Protein AF-A0A2U2B583-F1 (afdb_monomer_lite)

Radius of gyration: 21.61 Å; chains: 1; bounding box: 60×33×74 Å

pLDDT: mean 74.43, std 16.88, range [31.16, 95.25]

Sequence (191 aa):
MKKEILLLFFFSYLLSSGCDKENDHFPLYPDDLQLVTGLRIVDEFEGIFSIVGNPSDSGKEVEHRNDGTIGHDVNFEMYPNPTIDYLTVYSSSEITSAWIVPGKPSTNYQTFDFDEHFESNALDTIGLGVISVRKKIDMREANMLMFDLSDLEKGFYKVIIEVDESRLLWQSIYRLESHEQREEAPYNIWK

Organism: NCBI:txid2162893

Structure (mmCIF, N/CA/C/O backbone):
data_AF-A0A2U2B583-F1
#
_entry.id   AF-A0A2U2B583-F1
#
loop_
_atom_site.group_PDB
_atom_site.id
_atom_site.type_symbol
_atom_site.label_atom_id
_atom_site.label_alt_id
_atom_site.label_comp_id
_atom_site.label_asym_id
_atom_site.label_entity_id
_atom_site.label_seq_id
_atom_site.pdbx_PDB_ins_code
_atom_site.Cartn_x
_atom_site.Cartn_y
_atom_site.Cartn_z
_atom_site.occupancy
_atom_site.B_iso_or_equiv
_atom_site.auth_seq_id
_atom_site.auth_comp_id
_atom_site.auth_asym_id
_atom_site.auth_atom_id
_atom_site.pdbx_PDB_model_num
ATOM 1 N N . MET A 1 1 ? 38.145 -6.539 56.376 1.00 55.56 1 MET A N 1
ATOM 2 C CA . MET A 1 1 ? 38.919 -5.911 55.281 1.00 55.56 1 MET A CA 1
ATOM 3 C C . MET A 1 1 ? 39.173 -6.809 54.067 1.00 55.56 1 MET A C 1
ATOM 5 O O . MET A 1 1 ? 38.609 -6.511 53.028 1.00 55.56 1 MET A O 1
ATOM 9 N N . LYS A 1 2 ? 39.948 -7.913 54.117 1.00 57.50 2 LYS A N 1
ATOM 10 C CA . LYS A 1 2 ? 40.219 -8.718 52.889 1.00 57.50 2 LYS A CA 1
ATOM 11 C C . LYS A 1 2 ? 38.997 -9.450 52.297 1.00 57.50 2 LYS A C 1
ATOM 13 O O . LYS A 1 2 ? 38.957 -9.671 51.095 1.00 57.50 2 LYS A O 1
ATOM 18 N N . LYS A 1 3 ? 38.002 -9.809 53.119 1.00 58.16 3 LYS A N 1
ATOM 19 C CA . LYS A 1 3 ? 36.780 -10.507 52.666 1.00 58.16 3 LYS A CA 1
ATOM 20 C C . LYS A 1 3 ? 35.714 -9.568 52.080 1.00 58.16 3 LYS A C 1
ATOM 22 O O . LYS A 1 3 ? 34.939 -9.997 51.240 1.00 58.16 3 LYS A O 1
ATOM 27 N N . GLU A 1 4 ? 35.711 -8.294 52.475 1.00 64.19 4 GLU A N 1
ATOM 28 C CA . GLU A 1 4 ? 34.737 -7.297 51.992 1.00 64.19 4 GLU A CA 1
ATOM 29 C C . GLU A 1 4 ? 35.096 -6.787 50.588 1.00 64.19 4 GLU A C 1
ATOM 31 O O . GLU A 1 4 ? 34.213 -6.560 49.771 1.00 64.19 4 GLU A O 1
ATOM 36 N N . ILE A 1 5 ? 36.394 -6.701 50.268 1.00 71.19 5 ILE A N 1
ATOM 37 C CA . ILE A 1 5 ? 36.874 -6.296 48.935 1.00 71.19 5 ILE A CA 1
ATOM 38 C C . ILE A 1 5 ? 36.556 -7.365 47.876 1.00 71.19 5 ILE A C 1
ATOM 40 O O . ILE A 1 5 ? 36.235 -7.029 46.738 1.00 71.19 5 ILE A O 1
ATOM 44 N N . LEU A 1 6 ? 36.586 -8.651 48.248 1.00 66.44 6 LEU A N 1
ATOM 45 C CA . LEU A 1 6 ? 36.284 -9.749 47.323 1.00 66.44 6 LEU A CA 1
ATOM 46 C C . LEU A 1 6 ? 34.805 -9.754 46.896 1.00 66.44 6 LEU A C 1
ATOM 48 O O . LEU A 1 6 ? 34.490 -10.082 45.757 1.00 66.44 6 LEU A O 1
ATOM 52 N N . LEU A 1 7 ? 33.905 -9.349 47.798 1.00 68.75 7 LEU A N 1
ATOM 53 C CA . LEU A 1 7 ? 32.465 -9.301 47.534 1.00 68.75 7 LEU A CA 1
ATOM 54 C C . LEU A 1 7 ? 32.104 -8.169 46.557 1.00 68.75 7 LEU A C 1
ATOM 56 O O . LEU A 1 7 ? 31.211 -8.325 45.731 1.00 68.75 7 LEU A O 1
ATOM 60 N N . LEU A 1 8 ? 32.852 -7.064 46.608 1.00 68.94 8 LEU A N 1
ATOM 61 C CA . LEU A 1 8 ? 32.684 -5.906 45.728 1.00 68.94 8 LEU A CA 1
ATOM 62 C C . LEU A 1 8 ? 33.123 -6.201 44.284 1.00 68.94 8 LEU A C 1
ATOM 64 O O . LEU A 1 8 ? 32.447 -5.784 43.347 1.00 68.94 8 LEU A O 1
ATOM 68 N N . PHE A 1 9 ? 34.189 -6.988 44.102 1.00 64.88 9 PHE A N 1
ATOM 69 C CA . PHE A 1 9 ? 34.605 -7.472 42.777 1.00 64.88 9 PHE A CA 1
ATOM 70 C C . PHE A 1 9 ? 33.648 -8.521 42.196 1.00 64.88 9 PHE A C 1
ATOM 72 O O . PHE A 1 9 ? 33.439 -8.563 40.988 1.00 64.88 9 PHE A O 1
ATOM 79 N N . PHE A 1 10 ? 33.038 -9.355 43.042 1.00 68.50 10 PHE A N 1
ATOM 80 C CA . PHE A 1 10 ? 32.053 -10.336 42.584 1.00 68.50 10 PHE A CA 1
ATOM 81 C C . PHE A 1 10 ? 30.747 -9.660 42.132 1.00 68.50 10 PHE A C 1
ATOM 83 O O . PHE A 1 10 ? 30.167 -10.044 41.120 1.00 68.50 10 PHE A O 1
ATOM 90 N N . PHE A 1 11 ? 30.318 -8.604 42.833 1.00 64.62 11 PHE A N 1
ATOM 91 C CA . PHE A 1 11 ? 29.124 -7.840 42.464 1.00 64.62 11 PHE A CA 1
ATOM 92 C C . PHE A 1 11 ? 29.337 -6.979 41.207 1.00 64.62 11 PHE A C 1
ATOM 94 O O . PHE A 1 11 ? 28.418 -6.846 40.404 1.00 64.62 11 PHE A O 1
ATOM 101 N N . SER A 1 12 ? 30.545 -6.439 40.986 1.00 61.78 12 SER A N 1
ATOM 102 C CA . SER A 1 12 ? 30.848 -5.694 39.755 1.00 61.78 12 SER A CA 1
ATOM 103 C C . SER A 1 12 ? 30.933 -6.594 38.518 1.00 61.78 12 SER A C 1
ATOM 105 O O . SER A 1 12 ? 30.485 -6.181 37.453 1.00 61.78 12 SER A O 1
ATOM 107 N N . TYR A 1 13 ? 31.417 -7.835 38.658 1.00 65.50 13 TYR A N 1
ATOM 108 C CA . TYR A 1 13 ? 31.452 -8.813 37.562 1.00 65.50 13 TYR A CA 1
ATOM 109 C C . TYR A 1 13 ? 30.045 -9.276 37.139 1.00 65.50 13 TYR A C 1
ATOM 111 O O . TYR A 1 13 ? 29.762 -9.440 35.952 1.00 65.50 13 TYR A O 1
ATOM 119 N N . LEU A 1 14 ? 29.123 -9.419 38.101 1.00 60.91 14 LEU A N 1
ATOM 120 C CA . LEU A 1 14 ? 27.718 -9.735 37.816 1.00 60.91 14 LEU A CA 1
ATOM 121 C C . LEU A 1 14 ? 26.985 -8.586 37.103 1.00 60.91 14 LEU A C 1
ATOM 123 O O . LEU A 1 14 ? 26.083 -8.845 36.314 1.00 60.91 14 LEU A O 1
ATOM 127 N N . LEU A 1 15 ? 27.397 -7.333 37.323 1.00 58.62 15 LEU A N 1
ATOM 128 C CA . LEU A 1 15 ? 26.823 -6.165 36.644 1.00 58.62 15 LEU A CA 1
ATOM 129 C C . LEU A 1 15 ? 27.383 -5.936 35.230 1.00 58.62 15 LEU A C 1
ATOM 131 O O . LEU A 1 15 ? 26.743 -5.253 34.439 1.00 58.62 15 LEU A O 1
ATOM 135 N N . SER A 1 16 ? 28.543 -6.506 34.884 1.00 52.91 16 SER A N 1
ATOM 136 C CA . SER A 1 16 ? 29.145 -6.367 33.548 1.00 52.91 16 SER A CA 1
ATOM 137 C C . SER A 1 16 ? 28.807 -7.505 32.578 1.00 52.91 16 SER A C 1
ATOM 139 O O . SER A 1 16 ? 29.284 -7.491 31.450 1.00 52.91 16 SER A O 1
ATOM 141 N N . SER A 1 17 ? 28.006 -8.489 33.001 1.00 52.88 17 SER A N 1
ATOM 142 C CA . SER A 1 17 ? 27.658 -9.672 32.192 1.00 52.88 17 SER A CA 1
ATOM 143 C C . SER A 1 17 ? 26.313 -9.546 31.455 1.00 52.88 17 SER A C 1
ATOM 145 O O . SER A 1 17 ? 25.848 -10.514 30.871 1.00 52.88 17 SER A O 1
ATOM 147 N N . GLY A 1 18 ? 25.650 -8.386 31.515 1.00 54.12 18 GLY A N 1
ATOM 148 C CA . GLY A 1 18 ? 24.282 -8.198 31.018 1.00 54.12 18 GLY A CA 1
ATOM 149 C C . GLY A 1 18 ? 24.176 -7.273 29.811 1.00 54.12 18 GLY A C 1
ATOM 150 O O . GLY A 1 18 ? 23.388 -6.333 29.846 1.00 54.12 18 GLY A O 1
ATOM 151 N N . CYS A 1 19 ? 24.990 -7.476 28.778 1.00 49.62 19 CYS A N 1
ATOM 152 C CA . CYS A 1 19 ? 24.765 -6.817 27.492 1.00 49.62 19 CYS A CA 1
ATOM 153 C C . CYS A 1 19 ? 25.320 -7.686 26.362 1.00 49.62 19 CYS A C 1
ATOM 155 O O . CYS A 1 19 ? 26.288 -7.324 25.692 1.00 49.62 19 CYS A O 1
ATOM 157 N N . ASP A 1 20 ? 24.703 -8.851 26.174 1.00 43.00 20 ASP A N 1
ATOM 158 C CA . ASP A 1 20 ? 24.713 -9.478 24.860 1.00 43.00 20 ASP A CA 1
ATOM 159 C C . ASP A 1 20 ? 23.915 -8.546 23.949 1.00 43.00 20 ASP A C 1
ATOM 161 O O . ASP A 1 20 ? 22.691 -8.463 24.018 1.00 43.00 20 ASP A O 1
ATOM 165 N N . LYS A 1 21 ? 24.625 -7.771 23.127 1.00 47.06 21 LYS A N 1
ATOM 166 C CA . LYS A 1 21 ? 24.038 -7.276 21.888 1.00 47.06 21 LYS A CA 1
ATOM 167 C C . LYS A 1 21 ? 23.988 -8.469 20.944 1.00 47.06 21 LYS A C 1
ATOM 169 O O . LYS A 1 21 ? 24.847 -8.616 20.076 1.00 47.06 21 LYS A O 1
ATOM 174 N N . GLU A 1 22 ? 23.017 -9.347 21.169 1.00 40.88 22 GLU A N 1
ATOM 175 C CA . GLU A 1 22 ? 22.479 -10.133 20.073 1.00 40.88 22 GLU A CA 1
ATOM 176 C C . GLU A 1 22 ? 21.940 -9.107 19.074 1.00 40.88 22 GLU A C 1
ATOM 178 O O . GLU A 1 22 ? 20.966 -8.399 19.324 1.00 40.88 22 GLU A O 1
ATOM 183 N N . ASN A 1 23 ? 22.674 -8.933 17.974 1.00 40.44 23 ASN A N 1
ATOM 184 C CA . ASN A 1 23 ? 22.094 -8.412 16.749 1.00 40.44 23 ASN A CA 1
ATOM 185 C C . ASN A 1 23 ? 21.059 -9.450 16.321 1.00 40.44 23 ASN A C 1
ATOM 187 O O . ASN A 1 23 ? 21.364 -10.368 15.555 1.00 40.44 23 ASN A O 1
ATOM 191 N N . ASP A 1 24 ? 19.867 -9.333 16.891 1.00 36.78 24 ASP A N 1
ATOM 192 C CA . ASP A 1 24 ? 18.718 -10.126 16.520 1.00 36.78 24 ASP A CA 1
ATOM 193 C C . ASP A 1 24 ? 18.295 -9.712 15.108 1.00 36.78 24 ASP A C 1
ATOM 195 O O . ASP A 1 24 ? 17.434 -8.856 14.897 1.00 36.78 24 ASP A O 1
ATOM 199 N N . HIS A 1 25 ? 18.907 -10.340 14.107 1.00 38.16 25 HIS A N 1
ATOM 200 C CA . HIS A 1 25 ? 18.270 -10.494 12.810 1.00 38.16 25 HIS A CA 1
ATOM 201 C C . HIS A 1 25 ? 17.065 -11.419 13.012 1.00 38.16 25 HIS A C 1
ATOM 203 O O . HIS A 1 25 ? 17.157 -12.632 12.816 1.00 38.16 25 HIS A O 1
ATOM 209 N N . PHE A 1 26 ? 15.934 -10.868 13.459 1.00 40.62 26 PHE A N 1
ATOM 210 C CA . PHE A 1 26 ? 14.687 -11.619 13.432 1.00 40.62 26 PHE A CA 1
ATOM 211 C C . PHE A 1 26 ? 14.297 -11.819 11.959 1.00 40.62 26 PHE A C 1
ATOM 213 O O . PHE A 1 26 ? 14.238 -10.846 11.200 1.00 40.62 26 PHE A O 1
ATOM 220 N N . PRO A 1 27 ? 14.049 -13.058 11.504 1.00 42.34 27 PRO A N 1
ATOM 221 C CA . PRO A 1 27 ? 13.407 -13.251 10.217 1.00 42.34 27 PRO A CA 1
ATOM 222 C C . PRO A 1 27 ? 12.003 -12.652 10.305 1.00 42.34 27 PRO A C 1
ATOM 224 O O . PRO A 1 27 ? 11.275 -12.934 11.255 1.00 42.34 27 PRO A O 1
ATOM 227 N N . LEU A 1 28 ? 11.622 -11.848 9.313 1.00 49.97 28 LEU A N 1
ATOM 228 C CA . LEU A 1 28 ? 10.227 -11.454 9.145 1.00 49.97 28 LEU A CA 1
ATOM 229 C C . LEU A 1 28 ? 9.414 -12.715 8.894 1.00 49.97 28 LEU A C 1
ATOM 231 O O . LEU A 1 28 ? 9.558 -13.376 7.860 1.00 49.97 28 LEU A O 1
ATOM 235 N N . TYR A 1 29 ? 8.576 -13.072 9.854 1.00 54.34 29 TYR A N 1
ATOM 236 C CA . TYR A 1 29 ? 7.643 -14.162 9.674 1.00 54.34 29 TYR A CA 1
ATOM 237 C C . TYR A 1 29 ? 6.525 -13.691 8.732 1.00 54.34 29 TYR A C 1
ATOM 239 O O . TYR A 1 29 ? 6.200 -12.504 8.691 1.00 54.34 29 TYR A O 1
ATOM 247 N N . PRO A 1 30 ? 5.878 -14.591 7.973 1.00 50.31 30 PRO A N 1
ATOM 248 C CA . PRO A 1 30 ? 4.756 -14.232 7.100 1.00 50.31 30 PRO A CA 1
ATOM 249 C C . PRO A 1 30 ? 3.624 -13.456 7.799 1.00 50.31 30 PRO A C 1
ATOM 251 O O . PRO A 1 30 ? 2.884 -12.719 7.148 1.00 50.31 30 PRO A O 1
ATOM 254 N N . ASP A 1 31 ? 3.502 -13.591 9.121 1.00 59.19 31 ASP A N 1
ATOM 255 C CA . ASP A 1 31 ? 2.557 -12.829 9.938 1.00 59.19 31 ASP A CA 1
ATOM 256 C C . ASP A 1 31 ? 2.936 -11.340 10.065 1.00 59.19 31 ASP A C 1
ATOM 258 O O . ASP A 1 31 ? 2.044 -10.493 10.156 1.00 59.19 31 ASP A O 1
ATOM 262 N N . ASP A 1 32 ? 4.223 -10.996 9.968 1.00 66.06 32 ASP A N 1
ATOM 263 C CA . ASP A 1 32 ? 4.720 -9.616 10.023 1.00 66.06 32 ASP A CA 1
ATOM 264 C C . ASP A 1 32 ? 4.362 -8.830 8.752 1.00 66.06 32 ASP A C 1
ATOM 266 O O . ASP A 1 32 ? 4.134 -7.617 8.780 1.00 66.06 32 ASP A O 1
ATOM 270 N N . LEU A 1 33 ? 4.197 -9.526 7.621 1.00 69.50 33 LEU A N 1
ATOM 271 C CA . LEU A 1 33 ? 3.723 -8.921 6.372 1.00 69.50 33 LEU A CA 1
ATOM 272 C C . LEU A 1 33 ? 2.293 -8.408 6.476 1.00 69.50 33 LEU A C 1
ATOM 274 O O . LEU A 1 33 ? 1.954 -7.422 5.823 1.00 69.50 33 LEU A O 1
ATOM 278 N N . GLN A 1 34 ? 1.472 -9.022 7.323 1.00 79.88 34 GLN A N 1
ATOM 279 C CA . GLN A 1 34 ? 0.103 -8.576 7.549 1.00 79.88 34 GLN A CA 1
ATOM 280 C C . GLN A 1 34 ? 0.052 -7.378 8.500 1.00 79.88 34 GLN A C 1
ATOM 282 O O . GLN A 1 34 ? -0.978 -6.721 8.566 1.00 79.88 34 GLN A O 1
ATOM 287 N N . LEU A 1 35 ? 1.119 -7.043 9.229 1.00 83.06 35 LEU A N 1
ATOM 288 C CA . LEU A 1 35 ? 1.075 -5.938 10.186 1.00 83.06 35 LEU A CA 1
ATOM 289 C C . LEU A 1 35 ? 0.911 -4.586 9.486 1.00 83.06 35 LEU A C 1
ATOM 291 O O . LEU A 1 35 ? 1.684 -4.231 8.593 1.00 83.06 35 LEU A O 1
ATOM 295 N N . VAL A 1 36 ? -0.075 -3.817 9.949 1.00 87.00 36 VAL A N 1
ATOM 296 C CA . VAL A 1 36 ? -0.303 -2.419 9.574 1.00 87.00 36 VAL A CA 1
ATOM 297 C C . VAL A 1 36 ? -0.191 -1.565 10.827 1.00 87.00 36 VAL A C 1
ATOM 299 O O . VAL A 1 36 ? -0.933 -1.734 11.790 1.00 87.00 36 VAL A O 1
ATOM 302 N N . THR A 1 37 ? 0.768 -0.654 10.840 1.00 85.56 37 THR A N 1
ATOM 303 C CA . THR A 1 37 ? 1.173 0.076 12.055 1.00 85.56 37 THR A CA 1
ATOM 304 C C . THR A 1 37 ? 0.901 1.570 11.964 1.00 85.56 37 THR A C 1
ATOM 306 O O . THR A 1 37 ? 1.011 2.291 12.953 1.00 85.56 37 THR A O 1
ATOM 309 N N . GLY A 1 38 ? 0.469 2.015 10.789 1.00 87.00 38 GLY A N 1
ATOM 310 C CA . GLY A 1 38 ? 0.011 3.358 10.497 1.00 87.00 38 GLY A CA 1
ATOM 311 C C . GLY A 1 38 ? -0.380 3.482 9.030 1.00 87.00 38 GLY A C 1
ATOM 312 O O . GLY A 1 38 ? -0.265 2.523 8.262 1.00 87.00 38 GLY A O 1
ATOM 313 N N . LEU A 1 39 ? -0.842 4.667 8.643 1.00 87.94 39 LEU A N 1
ATOM 314 C CA . LEU A 1 39 ? -1.237 4.992 7.275 1.00 87.94 39 LEU A CA 1
ATOM 315 C C . LEU A 1 39 ? -0.807 6.405 6.896 1.00 87.94 39 LEU A C 1
ATOM 317 O O . LEU A 1 39 ? -0.883 7.332 7.707 1.00 87.94 39 LEU A O 1
ATOM 321 N N . ARG A 1 40 ? -0.438 6.568 5.626 1.00 87.94 40 ARG A N 1
ATOM 322 C CA . ARG A 1 40 ? -0.400 7.873 4.967 1.00 87.94 40 ARG A CA 1
ATOM 323 C C . ARG A 1 40 ? -1.771 8.146 4.368 1.00 87.94 40 ARG A C 1
ATOM 325 O O . ARG A 1 40 ? -2.278 7.336 3.598 1.00 87.94 40 ARG A O 1
ATOM 332 N N . ILE A 1 41 ? -2.363 9.272 4.738 1.00 88.12 41 ILE A N 1
ATOM 333 C CA . ILE A 1 41 ? -3.638 9.720 4.195 1.00 88.12 41 ILE A CA 1
ATOM 334 C C . ILE A 1 41 ? -3.343 10.595 2.984 1.00 88.12 41 ILE A C 1
ATOM 336 O O . ILE A 1 41 ? -2.778 11.679 3.132 1.00 88.12 41 ILE A O 1
ATOM 340 N N . VAL A 1 42 ? -3.721 10.109 1.809 1.00 88.50 42 VAL A N 1
ATOM 341 C CA . VAL A 1 42 ? -3.440 10.712 0.506 1.00 88.50 42 VAL A CA 1
ATOM 342 C C . VAL A 1 42 ? -4.765 10.977 -0.202 1.00 88.50 42 VAL A C 1
ATOM 344 O O . VAL A 1 42 ? -5.652 10.115 -0.225 1.00 88.50 42 VAL A O 1
ATOM 347 N N . ASP A 1 43 ? -4.932 12.185 -0.733 1.00 87.12 43 ASP A N 1
ATOM 348 C CA . ASP A 1 43 ? -6.108 12.550 -1.518 1.00 87.12 43 ASP A CA 1
ATOM 349 C C . ASP A 1 43 ? -6.077 11.943 -2.935 1.00 87.12 43 ASP A C 1
ATOM 351 O O . ASP A 1 43 ? -5.263 11.081 -3.243 1.00 87.12 43 ASP A O 1
ATOM 355 N N . GLU A 1 44 ? -7.019 12.329 -3.794 1.00 87.12 44 GLU A N 1
ATOM 356 C CA . GLU A 1 44 ? -7.141 11.788 -5.159 1.00 87.12 44 GLU A CA 1
ATOM 357 C C . GLU A 1 44 ? -6.114 12.373 -6.148 1.00 87.12 44 GLU A C 1
ATOM 359 O O . GLU A 1 44 ? -6.038 11.920 -7.287 1.00 87.12 44 GLU A O 1
ATOM 364 N N . PHE A 1 45 ? -5.330 13.361 -5.715 1.00 86.56 45 PHE A N 1
ATOM 365 C CA . PHE A 1 45 ? -4.343 14.102 -6.500 1.00 86.56 45 PHE A CA 1
ATOM 366 C C . PHE A 1 45 ? -2.928 13.962 -5.915 1.00 86.56 45 PHE A C 1
ATOM 368 O O . PHE A 1 45 ? -2.126 14.883 -6.056 1.00 86.56 45 PHE A O 1
ATOM 375 N N . GLU A 1 46 ? -2.639 12.844 -5.238 1.00 82.31 46 GLU A N 1
ATOM 376 C CA . GLU A 1 46 ? -1.339 12.542 -4.604 1.00 82.31 46 GLU A CA 1
ATOM 377 C C . GLU A 1 46 ? -0.987 13.455 -3.403 1.00 82.31 46 GLU A C 1
ATOM 379 O O . GLU A 1 46 ? 0.081 13.345 -2.801 1.00 82.31 46 GLU A O 1
ATOM 384 N N . GLY A 1 47 ? -1.904 14.323 -2.964 1.00 82.50 47 GLY A N 1
ATOM 385 C CA . GLY A 1 47 ? -1.696 15.226 -1.837 1.00 82.50 47 GLY A CA 1
ATOM 386 C C . GLY A 1 47 ? -1.731 14.497 -0.493 1.00 82.50 47 GLY A C 1
ATOM 387 O O . GLY A 1 47 ? -2.780 14.009 -0.064 1.00 82.50 47 GLY A O 1
ATOM 388 N N . ILE A 1 48 ? -0.602 14.460 0.224 1.00 84.06 48 ILE A N 1
ATOM 389 C CA . ILE A 1 48 ? -0.550 13.916 1.591 1.00 84.06 48 ILE A CA 1
ATOM 390 C C . ILE A 1 48 ? -1.256 14.884 2.549 1.00 84.06 48 ILE A C 1
ATOM 392 O O . ILE A 1 48 ? -0.757 15.967 2.852 1.00 84.06 48 ILE A O 1
ATOM 396 N N . PHE A 1 49 ? -2.410 14.469 3.068 1.00 83.75 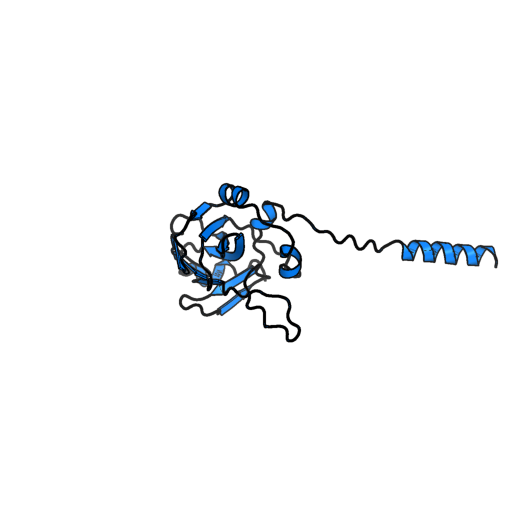49 PHE A N 1
ATOM 397 C CA . PHE A 1 49 ? -3.214 15.246 4.010 1.00 83.75 49 PHE A CA 1
ATOM 398 C C . PHE A 1 49 ? -2.790 15.025 5.466 1.00 83.75 49 PHE A C 1
ATOM 400 O O . PHE A 1 49 ? -2.828 15.943 6.285 1.00 83.75 49 PHE A O 1
ATOM 407 N N . SER A 1 50 ? -2.430 13.790 5.823 1.00 84.38 50 SER A N 1
ATOM 408 C CA . SER A 1 50 ? -2.117 13.419 7.206 1.00 84.38 50 SER A CA 1
ATOM 409 C C . SER A 1 50 ? -1.339 12.106 7.279 1.00 84.38 50 SER A C 1
ATOM 411 O O . SER A 1 50 ? -1.345 11.314 6.340 1.00 84.38 50 SER A O 1
ATOM 413 N N . ILE A 1 51 ? -0.705 11.851 8.421 1.00 85.31 51 ILE A N 1
ATOM 414 C CA . ILE A 1 51 ? -0.080 10.572 8.758 1.00 85.31 51 ILE A CA 1
ATOM 415 C C . ILE A 1 51 ? -0.627 10.141 10.120 1.00 85.31 51 ILE A C 1
ATOM 417 O O . ILE A 1 51 ? -0.666 10.942 11.054 1.00 85.31 51 ILE A O 1
ATOM 421 N N . VAL A 1 52 ? -1.061 8.884 10.227 1.00 86.69 52 VAL A N 1
ATOM 422 C CA . VAL A 1 52 ? -1.560 8.286 11.476 1.00 86.69 52 VAL A CA 1
ATOM 423 C C . VAL A 1 52 ? -0.726 7.067 11.855 1.00 86.69 52 VAL A C 1
ATOM 425 O O . VAL A 1 52 ? -0.345 6.289 10.983 1.00 86.69 52 VAL A O 1
ATOM 428 N N . GLY A 1 53 ? -0.470 6.878 13.153 1.00 84.81 53 GLY A N 1
ATOM 429 C CA . GLY A 1 53 ? 0.373 5.789 13.656 1.00 84.81 53 GLY A CA 1
ATOM 430 C C . GLY A 1 53 ? 1.824 5.887 13.175 1.00 84.81 53 GLY A C 1
ATOM 431 O O . GLY A 1 53 ? 2.363 6.981 13.034 1.00 84.81 53 GLY A O 1
ATOM 432 N N . ASN A 1 54 ? 2.435 4.731 12.926 1.00 81.50 54 ASN A N 1
ATOM 433 C CA . ASN A 1 54 ? 3.771 4.584 12.353 1.00 81.50 54 ASN A CA 1
ATOM 434 C C . ASN A 1 54 ? 3.664 3.760 11.056 1.00 81.50 54 ASN A C 1
ATOM 436 O O . ASN A 1 54 ? 3.744 2.528 11.121 1.00 81.50 54 ASN A O 1
ATOM 440 N N . PRO A 1 55 ? 3.353 4.386 9.902 1.00 79.25 55 PRO A N 1
ATOM 441 C CA . PRO A 1 55 ? 3.204 3.659 8.647 1.00 79.25 55 PRO A CA 1
ATOM 442 C C . PRO A 1 55 ? 4.488 2.892 8.343 1.00 79.25 55 PRO A C 1
ATOM 444 O O . PRO A 1 55 ? 5.560 3.483 8.318 1.00 79.25 55 PRO A O 1
ATOM 447 N N . SER A 1 56 ? 4.372 1.583 8.124 1.00 68.38 56 SER A N 1
ATOM 448 C CA . SER A 1 56 ? 5.465 0.804 7.550 1.00 68.38 56 SER A CA 1
ATOM 449 C C . SER A 1 56 ? 5.437 0.999 6.039 1.00 68.38 56 SER A C 1
ATOM 451 O O . SER A 1 56 ? 4.531 0.512 5.353 1.00 68.38 56 SER A O 1
ATOM 453 N N . ASP A 1 57 ? 6.397 1.761 5.535 1.00 67.50 57 ASP A N 1
ATOM 454 C CA . ASP A 1 57 ? 6.527 2.108 4.129 1.00 67.50 57 ASP A CA 1
ATOM 455 C C . ASP A 1 57 ? 7.973 1.969 3.652 1.00 67.50 57 ASP A C 1
ATOM 457 O O . ASP A 1 57 ? 8.845 2.724 4.062 1.00 67.50 57 ASP A O 1
ATOM 461 N N . SER A 1 58 ? 8.221 1.031 2.738 1.00 64.62 58 SER A N 1
ATOM 462 C CA . SER A 1 58 ? 9.488 0.979 2.006 1.00 64.62 58 SER A CA 1
ATOM 463 C C . SER A 1 58 ? 9.335 1.761 0.699 1.00 64.62 58 SER A C 1
ATOM 465 O O . SER A 1 58 ? 8.387 1.546 -0.059 1.00 64.62 58 SER A O 1
ATOM 467 N N . GLY A 1 59 ? 10.235 2.721 0.460 1.00 51.62 59 GLY A N 1
ATOM 468 C CA . GLY A 1 59 ? 10.188 3.608 -0.713 1.00 51.62 59 GLY A CA 1
ATOM 469 C C . GLY A 1 59 ? 10.034 5.105 -0.415 1.00 51.62 59 GLY A C 1
ATOM 470 O O . GLY A 1 59 ? 9.513 5.835 -1.255 1.00 51.62 59 GLY A O 1
ATOM 471 N N . LYS A 1 60 ? 10.456 5.588 0.764 1.00 53.75 60 LYS A N 1
ATOM 472 C CA . LYS A 1 60 ? 10.654 7.036 0.968 1.00 53.75 60 LYS A CA 1
ATOM 473 C C . LYS A 1 60 ? 11.821 7.518 0.109 1.00 53.75 60 LYS A C 1
ATOM 475 O O . LYS A 1 60 ? 12.801 6.790 -0.007 1.00 53.75 60 LYS A O 1
ATOM 480 N N . GLU A 1 61 ? 11.744 8.747 -0.409 1.00 48.97 61 GLU A N 1
ATOM 481 C CA . GLU A 1 61 ? 12.923 9.467 -0.910 1.00 48.97 61 GLU A CA 1
ATOM 482 C C . GLU A 1 61 ? 14.028 9.391 0.150 1.00 48.97 61 GLU A C 1
ATOM 484 O O . GLU A 1 61 ? 13.906 9.966 1.236 1.00 48.97 61 GLU A O 1
ATOM 489 N N . VAL A 1 62 ? 15.105 8.668 -0.150 1.00 44.16 62 VAL A N 1
ATOM 490 C CA . VAL A 1 62 ? 16.334 8.794 0.629 1.00 44.16 62 VAL A CA 1
ATOM 491 C C . VAL A 1 62 ? 17.110 9.944 0.022 1.00 44.16 62 VAL A C 1
ATOM 493 O O . VAL A 1 62 ? 17.593 9.862 -1.106 1.00 44.16 62 VAL A O 1
ATOM 496 N N . GLU A 1 63 ? 17.214 11.035 0.780 1.00 41.22 63 GLU A N 1
ATOM 497 C CA . GLU A 1 63 ? 18.122 12.128 0.461 1.00 41.22 63 GLU A CA 1
ATOM 498 C C . GLU A 1 63 ? 19.526 11.574 0.191 1.00 41.22 63 GLU A C 1
ATOM 500 O O . GLU A 1 63 ? 20.075 10.799 0.981 1.00 41.22 63 GLU A O 1
ATOM 505 N N . HIS A 1 64 ? 20.134 12.022 -0.910 1.00 39.31 64 HIS A N 1
ATOM 506 C CA . HIS A 1 64 ? 21.542 11.780 -1.184 1.00 39.31 64 HIS A CA 1
ATOM 507 C C . HIS A 1 64 ? 22.385 12.183 0.031 1.00 39.31 64 HIS A C 1
ATOM 509 O O . HIS A 1 64 ? 22.555 13.368 0.331 1.00 39.31 64 HIS A O 1
ATOM 515 N N . ARG A 1 65 ? 22.983 11.200 0.708 1.00 39.47 65 ARG A N 1
ATOM 516 C CA . ARG A 1 65 ? 24.060 11.488 1.651 1.00 39.47 65 ARG A CA 1
ATOM 517 C C . ARG A 1 65 ? 25.255 12.032 0.868 1.00 39.47 65 ARG A C 1
ATOM 519 O O . ARG A 1 65 ? 25.679 11.452 -0.130 1.00 39.47 65 ARG A O 1
ATOM 526 N N . ASN A 1 66 ? 25.847 13.119 1.362 1.00 44.66 66 ASN A N 1
ATOM 527 C CA . ASN A 1 66 ? 27.064 13.729 0.804 1.00 44.66 66 ASN A CA 1
ATOM 528 C C . ASN A 1 66 ? 28.314 12.813 0.872 1.00 44.66 66 ASN A C 1
ATOM 530 O O . ASN A 1 66 ? 29.406 13.250 0.511 1.00 44.66 66 ASN A O 1
ATOM 534 N N . ASP A 1 67 ? 28.176 11.575 1.360 1.00 40.09 67 ASP A N 1
ATOM 535 C CA . ASP A 1 67 ? 29.239 10.586 1.568 1.00 40.09 67 ASP A CA 1
ATOM 536 C C . ASP A 1 67 ? 29.131 9.326 0.676 1.00 40.09 67 ASP A C 1
ATOM 538 O O . ASP A 1 67 ? 30.056 8.515 0.683 1.00 40.09 67 ASP A O 1
ATOM 542 N N . GLY A 1 68 ? 28.077 9.183 -0.144 1.00 43.91 68 GLY A N 1
ATOM 543 C CA . GLY A 1 68 ? 28.009 8.185 -1.224 1.00 43.91 68 GLY A CA 1
ATOM 544 C C . GLY A 1 68 ? 27.328 6.834 -0.935 1.00 43.91 68 GLY A C 1
ATOM 545 O O . GLY A 1 68 ? 27.403 5.960 -1.794 1.00 43.91 68 GLY A O 1
ATOM 546 N N . THR A 1 69 ? 26.640 6.645 0.196 1.00 31.16 69 THR A N 1
ATOM 547 C CA . THR A 1 69 ? 25.775 5.465 0.505 1.00 31.16 69 THR A CA 1
ATOM 548 C C . THR A 1 69 ? 24.731 5.901 1.543 1.00 31.16 69 THR A C 1
ATOM 550 O O . THR A 1 69 ? 25.114 6.600 2.466 1.00 31.16 69 THR A O 1
ATOM 553 N N . ILE A 1 70 ? 23.420 5.629 1.524 1.00 40.50 70 ILE A N 1
ATOM 554 C CA . ILE A 1 70 ? 22.550 4.495 1.142 1.00 40.50 70 ILE A CA 1
ATOM 555 C C . ILE A 1 70 ? 21.368 5.066 0.325 1.00 40.50 70 ILE A C 1
ATOM 557 O O . ILE A 1 70 ? 21.097 6.257 0.449 1.00 40.50 70 ILE A O 1
ATOM 561 N N . GLY A 1 71 ? 20.706 4.255 -0.511 1.00 50.34 71 GLY A N 1
ATOM 562 C CA . GLY A 1 71 ? 19.672 4.691 -1.456 1.00 50.34 71 GLY A CA 1
ATOM 563 C C . GLY A 1 71 ? 18.283 4.073 -1.256 1.00 50.34 71 GLY A C 1
ATOM 564 O O . GLY A 1 71 ? 18.147 2.888 -0.956 1.00 50.34 71 GLY A O 1
ATOM 565 N N . HIS A 1 72 ? 17.272 4.887 -1.553 1.00 51.03 72 HIS A N 1
ATOM 566 C CA . HIS A 1 72 ? 15.942 4.506 -2.024 1.00 51.03 72 HIS A CA 1
ATOM 567 C C . HIS A 1 72 ? 15.599 5.477 -3.167 1.00 51.03 72 HIS A C 1
ATOM 569 O O . HIS A 1 72 ? 15.051 6.553 -2.945 1.00 51.03 72 HIS A O 1
ATOM 575 N N . ASP A 1 73 ? 15.990 5.104 -4.388 1.00 63.41 73 ASP A N 1
ATOM 576 C CA . ASP A 1 73 ? 15.841 5.926 -5.605 1.00 63.41 73 ASP A CA 1
ATOM 577 C C . ASP A 1 73 ? 14.473 5.745 -6.293 1.00 63.41 73 ASP A C 1
ATOM 579 O O . ASP A 1 73 ? 14.253 6.245 -7.397 1.00 63.41 73 ASP A O 1
ATOM 583 N N . VAL A 1 74 ? 13.564 4.975 -5.685 1.00 68.25 74 VAL A N 1
ATOM 584 C CA . VAL A 1 74 ? 12.273 4.642 -6.290 1.00 68.25 74 VAL A CA 1
ATOM 585 C C . VAL A 1 74 ? 11.163 5.343 -5.539 1.00 68.25 74 VAL A C 1
ATOM 587 O O . VAL A 1 74 ? 10.802 4.940 -4.434 1.00 68.25 74 VAL A O 1
ATOM 590 N N . ASN A 1 75 ? 10.590 6.355 -6.181 1.00 80.44 75 ASN A N 1
ATOM 591 C CA . ASN A 1 75 ? 9.364 6.977 -5.718 1.00 80.44 75 ASN A CA 1
ATOM 592 C C . ASN A 1 75 ? 8.252 5.948 -5.873 1.00 80.44 75 ASN A C 1
ATOM 594 O O . ASN A 1 75 ? 8.037 5.430 -6.968 1.00 80.44 75 ASN A O 1
ATOM 598 N N . PHE A 1 76 ? 7.575 5.629 -4.778 1.00 84.44 76 PHE A N 1
ATOM 599 C CA . PHE A 1 76 ? 6.440 4.720 -4.752 1.00 84.44 76 PHE A CA 1
ATOM 600 C C . PHE A 1 76 ? 5.292 5.398 -4.016 1.00 84.44 76 PHE A C 1
ATOM 602 O O . PHE A 1 76 ? 5.419 5.788 -2.856 1.00 84.44 76 PHE A O 1
ATOM 609 N N . GLU A 1 77 ? 4.169 5.554 -4.703 1.00 88.50 77 GLU A N 1
ATOM 610 C CA . GLU A 1 77 ? 3.022 6.303 -4.207 1.00 88.50 77 GLU A CA 1
ATOM 611 C C . GLU A 1 77 ? 1.726 5.568 -4.516 1.00 88.50 77 GLU A C 1
ATOM 613 O O . GLU A 1 77 ? 1.613 4.826 -5.496 1.00 88.50 77 GLU A O 1
ATOM 618 N N . MET A 1 78 ? 0.725 5.772 -3.663 1.00 91.12 78 MET A N 1
ATOM 619 C CA . MET A 1 78 ? -0.594 5.192 -3.859 1.00 91.12 78 MET A CA 1
ATOM 620 C C . MET A 1 78 ? -1.686 6.160 -3.444 1.00 91.12 78 MET A C 1
ATOM 622 O O . MET A 1 78 ? -1.600 6.794 -2.390 1.00 91.12 78 MET A O 1
ATOM 626 N N . TYR A 1 79 ? -2.741 6.225 -4.248 1.00 93.25 79 TYR A N 1
ATOM 627 C CA . TYR A 1 79 ? -3.841 7.145 -4.013 1.00 93.25 79 TYR A CA 1
ATOM 628 C C . TYR A 1 79 ? -5.155 6.698 -4.676 1.00 93.25 79 TYR A C 1
ATOM 630 O O . TYR A 1 79 ? -5.137 5.975 -5.677 1.00 93.25 79 TYR A O 1
ATOM 638 N N . PRO A 1 80 ? -6.309 7.135 -4.140 1.00 93.81 80 PRO A N 1
ATOM 639 C CA . PRO A 1 80 ? -6.449 7.754 -2.820 1.00 93.81 80 PRO A CA 1
ATOM 640 C C . PRO A 1 80 ? -6.195 6.737 -1.694 1.00 93.81 80 PRO A C 1
ATOM 642 O O . PRO A 1 80 ? -6.383 5.535 -1.871 1.00 93.81 80 PRO A O 1
ATOM 645 N N . ASN A 1 81 ? -5.788 7.210 -0.518 1.00 91.94 81 ASN A N 1
ATOM 646 C CA . ASN A 1 81 ? -5.687 6.386 0.687 1.00 91.94 81 ASN A CA 1
ATOM 647 C C . ASN A 1 81 ? -6.259 7.163 1.882 1.00 91.94 81 ASN A C 1
ATOM 649 O O . ASN A 1 81 ? -5.680 8.175 2.264 1.00 91.94 81 ASN A O 1
ATOM 653 N N . PRO A 1 82 ? -7.376 6.750 2.502 1.00 92.81 82 PRO A N 1
ATOM 654 C CA . PRO A 1 82 ? -8.168 5.559 2.209 1.00 92.81 82 PRO A CA 1
ATOM 655 C C . PRO A 1 82 ? -8.793 5.542 0.806 1.00 92.81 82 PRO A C 1
ATOM 657 O O . PRO A 1 82 ? -9.101 6.591 0.242 1.00 92.81 82 PRO A O 1
ATOM 660 N N . THR A 1 83 ? -9.019 4.339 0.284 1.00 93.31 83 THR A N 1
ATOM 661 C CA . THR A 1 83 ? -9.663 4.065 -1.013 1.00 93.31 83 THR A CA 1
ATOM 662 C C . THR A 1 83 ? -11.050 3.441 -0.818 1.00 93.31 83 THR A C 1
ATOM 664 O O . THR A 1 83 ? -11.354 2.963 0.271 1.00 93.31 83 THR A O 1
ATOM 667 N N . ILE A 1 84 ? -11.900 3.441 -1.848 1.00 92.94 84 ILE A N 1
ATOM 668 C CA . ILE A 1 84 ? -13.212 2.766 -1.851 1.00 92.94 84 ILE A CA 1
ATOM 669 C C . ILE A 1 84 ? -13.189 1.622 -2.865 1.00 92.94 84 ILE A C 1
ATOM 671 O O . ILE A 1 84 ? -13.153 0.455 -2.472 1.00 92.94 84 ILE A O 1
ATOM 675 N N . ASP A 1 85 ? -13.157 1.980 -4.152 1.00 93.00 85 ASP A N 1
ATOM 676 C CA . ASP A 1 85 ? -13.234 1.024 -5.260 1.00 93.00 85 ASP A CA 1
ATOM 677 C C . ASP A 1 85 ? -11.916 0.903 -6.014 1.00 93.00 85 ASP A C 1
ATOM 679 O O . ASP A 1 85 ? -11.520 -0.198 -6.371 1.00 93.00 85 ASP A O 1
ATOM 683 N N . TYR A 1 86 ? -11.220 2.015 -6.254 1.00 94.19 86 TYR A N 1
ATOM 684 C CA . TYR A 1 86 ? -10.014 2.018 -7.076 1.00 94.19 86 TYR A CA 1
ATOM 685 C C . TYR A 1 86 ? -8.822 2.580 -6.324 1.00 94.19 86 TYR A C 1
ATOM 687 O O . TYR A 1 86 ? -8.910 3.614 -5.658 1.00 94.19 86 TYR A O 1
ATOM 695 N N . LEU A 1 87 ? -7.693 1.897 -6.468 1.00 95.25 87 LEU A N 1
ATOM 696 C CA . LEU A 1 87 ? -6.402 2.359 -5.985 1.00 95.25 87 LEU A CA 1
ATOM 697 C C . LEU A 1 87 ? -5.447 2.482 -7.162 1.00 95.25 87 LEU A C 1
ATOM 699 O O . LEU A 1 87 ? -5.185 1.495 -7.856 1.00 95.25 87 LEU A O 1
ATOM 703 N N . THR A 1 88 ? -4.904 3.676 -7.348 1.00 94.81 88 THR A N 1
ATOM 704 C CA . THR A 1 88 ? -3.767 3.906 -8.228 1.00 94.81 88 THR A CA 1
ATOM 705 C C . THR A 1 88 ? -2.490 3.667 -7.441 1.00 94.81 88 THR A C 1
ATOM 707 O O . THR A 1 88 ? -2.343 4.130 -6.314 1.00 94.81 88 THR A O 1
ATOM 710 N N . VAL A 1 89 ? -1.579 2.922 -8.047 1.00 93.06 89 VAL A N 1
ATOM 711 C CA . VAL A 1 89 ? -0.239 2.625 -7.560 1.00 93.06 89 VAL A CA 1
ATOM 712 C C . VAL A 1 89 ? 0.726 3.147 -8.611 1.00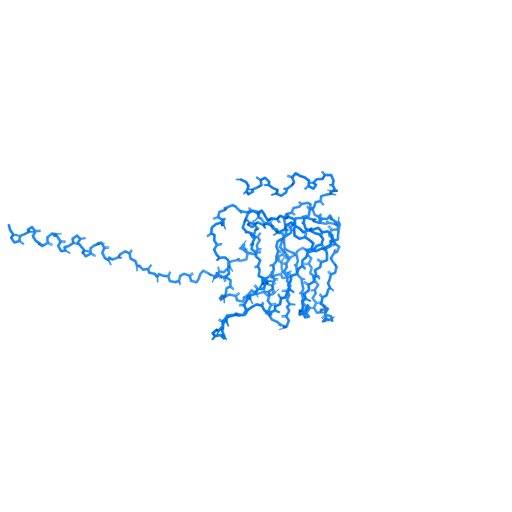 93.06 89 VAL A C 1
ATOM 714 O O . VAL A 1 89 ? 0.669 2.714 -9.762 1.00 93.06 89 VAL A O 1
ATOM 717 N N . TYR A 1 90 ? 1.585 4.079 -8.226 1.00 91.50 90 TYR A N 1
ATOM 718 C CA . TYR A 1 90 ? 2.603 4.670 -9.080 1.00 91.50 90 TYR A CA 1
ATOM 719 C C . TYR A 1 90 ? 3.992 4.318 -8.558 1.00 91.50 90 TYR A C 1
ATOM 721 O O . TYR A 1 90 ? 4.225 4.307 -7.349 1.00 91.50 90 TYR A O 1
ATOM 729 N N . SER A 1 91 ? 4.917 4.051 -9.474 1.00 89.06 91 SER A N 1
ATOM 730 C CA . SER A 1 91 ? 6.330 3.923 -9.164 1.00 89.06 91 SER A CA 1
ATOM 731 C C . SER A 1 91 ? 7.186 4.620 -10.219 1.00 89.06 91 SER A C 1
ATOM 733 O O . SER A 1 91 ? 6.859 4.596 -11.404 1.00 89.06 91 SER A O 1
ATOM 735 N N . SER A 1 92 ? 8.296 5.239 -9.810 1.00 88.75 92 SER A N 1
ATOM 736 C CA . SER A 1 92 ? 9.290 5.761 -10.756 1.00 88.75 92 SER A CA 1
ATOM 737 C C . SER A 1 92 ? 10.100 4.661 -11.451 1.00 88.75 92 SER A C 1
ATOM 739 O O . SER A 1 92 ? 10.748 4.952 -12.455 1.00 88.75 92 SER A O 1
ATOM 741 N N . SER A 1 93 ? 10.051 3.430 -10.935 1.00 87.81 93 SER A N 1
ATOM 742 C CA . SER A 1 93 ? 10.589 2.225 -11.572 1.00 87.81 93 SER A CA 1
ATOM 743 C C . SER A 1 93 ? 9.468 1.355 -12.139 1.00 87.81 93 SER A C 1
ATOM 745 O O . SER A 1 93 ? 8.305 1.454 -11.742 1.00 87.81 93 SER A O 1
ATOM 747 N N . GLU A 1 94 ? 9.834 0.463 -13.055 1.00 89.19 94 GLU A N 1
ATOM 748 C CA . GLU A 1 94 ? 8.892 -0.443 -13.702 1.00 89.19 94 GLU A CA 1
ATOM 749 C C . GLU A 1 94 ? 8.377 -1.493 -12.721 1.00 89.19 94 GLU A C 1
ATOM 751 O O . GLU A 1 94 ? 9.146 -2.226 -12.096 1.00 89.19 94 GLU A O 1
ATOM 756 N N . ILE A 1 95 ? 7.052 -1.583 -12.606 1.00 89.94 95 ILE A N 1
ATOM 757 C CA . ILE A 1 95 ? 6.397 -2.573 -11.761 1.00 89.94 95 ILE A CA 1
ATOM 758 C C . ILE A 1 95 ? 6.267 -3.871 -12.555 1.00 89.94 95 ILE A C 1
ATOM 760 O O . ILE A 1 95 ? 5.583 -3.931 -13.582 1.00 89.94 95 ILE A O 1
ATOM 764 N N . THR A 1 96 ? 6.913 -4.915 -12.047 1.00 88.25 96 THR A N 1
ATOM 765 C CA . THR A 1 96 ? 6.943 -6.264 -12.633 1.00 88.25 96 THR A CA 1
ATOM 766 C C . THR A 1 96 ? 5.870 -7.163 -12.019 1.00 88.25 96 THR A C 1
ATOM 768 O O . THR A 1 96 ? 5.194 -7.910 -12.733 1.00 88.25 96 THR A O 1
ATOM 771 N N . SER A 1 97 ? 5.622 -7.006 -10.717 1.00 89.12 97 SER A N 1
ATOM 772 C CA . SER A 1 97 ? 4.592 -7.732 -9.973 1.00 89.12 97 SER A CA 1
ATOM 773 C C . SER A 1 97 ? 3.960 -6.855 -8.893 1.00 89.12 97 SER A C 1
ATOM 775 O O . SER A 1 97 ? 4.561 -5.899 -8.410 1.00 89.12 97 SER A O 1
ATOM 777 N N . ALA A 1 98 ? 2.737 -7.181 -8.482 1.00 90.56 98 ALA A N 1
ATOM 778 C CA . ALA A 1 98 ? 2.061 -6.510 -7.381 1.00 90.56 98 ALA A CA 1
ATOM 779 C C . ALA A 1 98 ? 1.073 -7.436 -6.658 1.00 90.56 98 ALA A C 1
ATOM 781 O O . ALA A 1 98 ? 0.366 -8.230 -7.284 1.00 90.56 98 ALA A O 1
ATOM 782 N N . TRP A 1 99 ? 0.974 -7.288 -5.338 1.00 92.12 99 TRP A N 1
ATOM 783 C CA . TRP A 1 99 ? 0.129 -8.076 -4.444 1.00 92.12 99 TRP A CA 1
ATOM 784 C C . TRP A 1 99 ? -0.620 -7.177 -3.461 1.00 92.12 99 TRP A C 1
ATOM 786 O O . TRP A 1 99 ? -0.099 -6.165 -2.999 1.00 92.12 99 TRP A O 1
ATOM 796 N N . ILE A 1 100 ? -1.832 -7.591 -3.093 1.00 93.31 100 ILE A N 1
ATOM 797 C CA . ILE A 1 100 ? -2.606 -6.992 -2.003 1.00 93.31 100 ILE A CA 1
ATOM 798 C C . ILE A 1 100 ? -2.839 -8.061 -0.951 1.00 93.31 100 ILE A C 1
ATOM 800 O O . ILE A 1 100 ? -3.438 -9.101 -1.235 1.00 93.31 100 ILE A O 1
ATOM 804 N N . VAL A 1 101 ? -2.372 -7.795 0.261 1.00 91.50 101 VAL A N 1
ATOM 805 C CA . VAL A 1 101 ? -2.427 -8.709 1.402 1.00 91.50 101 VAL A CA 1
ATOM 806 C C . VAL A 1 101 ? -3.3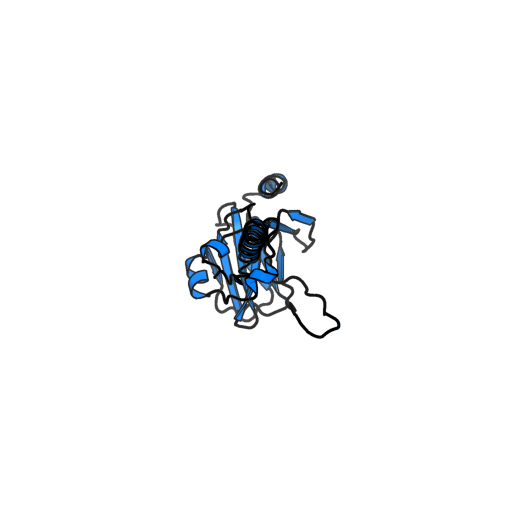32 -8.105 2.480 1.00 91.50 101 VAL A C 1
ATOM 808 O O . VAL A 1 101 ? -3.197 -6.915 2.768 1.00 91.50 101 VAL A O 1
ATOM 811 N N . PRO A 1 102 ? -4.253 -8.873 3.091 1.00 93.00 102 PRO A N 1
ATOM 812 C CA . PRO A 1 102 ? -5.037 -8.394 4.226 1.00 93.00 102 PRO A CA 1
ATOM 813 C C . PRO A 1 102 ? -4.148 -7.926 5.379 1.00 93.00 102 PRO A C 1
ATOM 815 O O . PRO A 1 102 ? -3.190 -8.598 5.762 1.00 93.00 102 PRO A O 1
ATOM 818 N N . GLY A 1 103 ? -4.483 -6.765 5.932 1.00 90.12 103 GLY A N 1
ATOM 819 C CA . GLY A 1 103 ? -3.747 -6.106 6.997 1.00 90.12 103 GLY A CA 1
ATOM 820 C C . GLY A 1 103 ? -4.383 -6.317 8.370 1.00 90.12 103 GLY A C 1
ATOM 821 O O . GLY A 1 103 ? -5.601 -6.251 8.537 1.00 90.12 103 GLY A O 1
ATOM 822 N N . LYS A 1 104 ? -3.545 -6.512 9.383 1.00 89.25 104 LYS A N 1
ATOM 823 C CA . LYS A 1 104 ? -3.881 -6.563 10.803 1.00 89.25 104 LYS A CA 1
ATOM 824 C C . LYS A 1 104 ? -3.315 -5.310 11.472 1.00 89.25 104 LYS A C 1
ATOM 826 O O . LYS A 1 104 ? -2.091 -5.177 11.551 1.00 89.25 104 LYS A O 1
ATOM 831 N N . PRO A 1 105 ? -4.164 -4.382 11.942 1.00 88.31 105 PRO A N 1
ATOM 832 C CA . PRO A 1 105 ? -3.674 -3.192 12.611 1.00 88.31 105 PRO A CA 1
ATOM 833 C C . PRO A 1 105 ? -2.978 -3.558 13.927 1.00 88.31 105 PRO A C 1
ATOM 835 O O . PRO A 1 105 ? -3.458 -4.412 14.673 1.00 88.31 105 PRO A O 1
ATOM 838 N N . SER A 1 106 ? -1.867 -2.892 14.232 1.00 85.25 106 SER A N 1
ATOM 839 C CA . SER A 1 106 ? -1.137 -3.058 15.489 1.00 85.25 106 SER A CA 1
ATOM 840 C C . SER A 1 106 ? -0.624 -1.719 16.011 1.00 85.25 106 SER A C 1
ATOM 842 O O . SER A 1 106 ? -0.139 -0.883 15.249 1.00 85.25 106 SER A O 1
ATOM 844 N N . THR A 1 107 ? -0.723 -1.523 17.325 1.00 81.81 107 THR A N 1
ATOM 845 C CA . THR A 1 107 ? -0.198 -0.352 18.046 1.00 81.81 107 THR A CA 1
ATOM 846 C C . THR A 1 107 ? 1.143 -0.635 18.724 1.00 81.81 107 THR A C 1
ATOM 848 O O . THR A 1 107 ? 1.814 0.293 19.163 1.00 81.81 107 THR A O 1
ATOM 851 N N . ASN A 1 108 ? 1.581 -1.896 18.769 1.00 77.75 108 ASN A N 1
ATOM 852 C CA . ASN A 1 108 ? 2.784 -2.310 19.501 1.00 77.75 108 ASN A CA 1
ATOM 853 C C . ASN A 1 108 ? 4.100 -1.814 18.870 1.00 77.75 108 ASN A C 1
ATOM 855 O O . ASN A 1 108 ? 5.150 -1.927 19.492 1.00 77.75 108 ASN A O 1
ATOM 859 N N . TYR A 1 109 ? 4.046 -1.260 17.656 1.00 74.56 109 TYR A N 1
ATOM 860 C CA . TYR A 1 109 ? 5.215 -0.885 16.852 1.00 74.56 109 TYR A CA 1
ATOM 861 C C . TYR A 1 109 ? 5.264 0.616 16.532 1.00 74.56 109 TYR A C 1
ATOM 863 O O . TYR A 1 109 ? 5.859 1.038 15.542 1.00 74.56 109 TYR A O 1
ATOM 871 N N . GLN A 1 110 ? 4.630 1.450 17.360 1.00 67.94 110 GLN A N 1
ATOM 872 C CA . GLN A 1 110 ? 4.625 2.903 17.153 1.00 67.94 110 GLN A CA 1
ATOM 873 C C . GLN A 1 110 ? 6.023 3.538 17.229 1.00 67.94 110 GLN A C 1
ATOM 875 O O . GLN A 1 110 ? 6.239 4.582 16.627 1.00 67.94 110 GLN A O 1
ATOM 880 N N . THR A 1 111 ? 6.966 2.917 17.942 1.00 68.56 111 THR A N 1
ATOM 881 C CA . THR A 1 111 ? 8.354 3.395 18.084 1.00 68.56 111 THR A CA 1
ATOM 882 C C . THR A 1 111 ? 9.364 2.512 17.353 1.00 68.56 111 THR A C 1
ATOM 884 O O . THR A 1 111 ? 10.557 2.603 17.626 1.00 68.56 111 THR A O 1
ATOM 887 N N . PHE A 1 112 ? 8.892 1.591 16.513 1.00 69.00 112 PHE A N 1
ATOM 888 C CA . PHE A 1 112 ? 9.743 0.641 15.811 1.00 69.00 112 PHE A CA 1
ATOM 889 C C . PHE A 1 112 ? 10.320 1.278 14.544 1.00 69.00 112 PHE A C 1
ATOM 891 O O . PHE A 1 112 ? 9.574 1.886 13.773 1.00 69.00 112 PHE A O 1
ATOM 898 N N . ASP A 1 113 ? 11.627 1.127 14.336 1.00 68.25 113 ASP A N 1
ATOM 899 C CA . ASP A 1 113 ? 12.289 1.539 13.102 1.00 68.25 113 ASP A CA 1
ATOM 900 C C . ASP A 1 113 ? 12.183 0.405 12.078 1.00 68.25 113 ASP A C 1
ATOM 902 O O . ASP A 1 113 ? 12.851 -0.626 12.172 1.00 68.25 113 ASP A O 1
ATOM 906 N N . PHE A 1 114 ? 11.256 0.565 11.137 1.00 67.12 114 PHE A N 1
ATOM 907 C CA . PHE A 1 114 ? 11.043 -0.420 10.087 1.00 67.12 114 PHE A CA 1
ATOM 908 C C . PHE A 1 114 ? 12.170 -0.403 9.053 1.00 67.12 114 PHE A C 1
ATOM 910 O O . PHE A 1 114 ? 12.483 -1.460 8.509 1.00 67.12 114 PHE A O 1
ATOM 917 N N . ASP A 1 115 ? 12.811 0.741 8.821 1.00 63.44 115 ASP A N 1
ATOM 918 C CA . ASP A 1 115 ? 13.830 0.874 7.782 1.00 63.44 115 ASP A CA 1
ATOM 919 C C . ASP A 1 115 ? 15.052 0.010 8.146 1.00 63.44 115 ASP A C 1
ATOM 921 O O . ASP A 1 115 ? 15.494 -0.807 7.341 1.00 63.44 115 ASP A O 1
ATOM 925 N N . GLU A 1 116 ? 15.496 0.054 9.408 1.00 60.31 116 GLU A N 1
ATOM 926 C CA . GLU A 1 116 ? 16.596 -0.789 9.914 1.00 60.31 116 GLU A CA 1
ATOM 927 C C . GLU A 1 116 ? 16.249 -2.293 9.913 1.00 60.31 116 GLU A C 1
ATOM 929 O O . GLU A 1 116 ? 17.111 -3.150 9.710 1.00 60.31 116 GLU A O 1
ATOM 934 N N . HIS A 1 117 ? 14.977 -2.644 10.123 1.00 58.47 117 HIS A N 1
ATOM 935 C CA . HIS A 1 117 ? 14.559 -4.038 10.272 1.00 58.47 117 HIS A CA 1
ATOM 936 C C . HIS A 1 117 ? 14.342 -4.770 8.944 1.00 58.47 117 HIS A C 1
ATOM 938 O O . HIS A 1 117 ? 14.571 -5.978 8.835 1.00 58.47 117 HIS A O 1
ATOM 944 N N . PHE A 1 118 ? 13.870 -4.050 7.929 1.00 58.88 118 PHE A N 1
ATOM 945 C CA . PHE A 1 118 ? 13.565 -4.625 6.624 1.00 58.88 118 PHE A CA 1
ATOM 946 C C . PHE A 1 118 ? 14.783 -4.670 5.682 1.00 58.88 118 PHE A C 1
ATOM 948 O O . PHE A 1 118 ? 14.710 -5.332 4.646 1.00 58.88 118 PHE A O 1
ATOM 955 N N . GLU A 1 119 ? 15.921 -4.067 6.053 1.00 53.50 119 GLU A N 1
ATOM 956 C CA . GLU A 1 119 ? 17.162 -4.054 5.257 1.00 53.50 119 GLU A CA 1
ATOM 957 C C . GLU A 1 119 ? 17.822 -5.439 5.051 1.00 53.50 119 GLU A C 1
ATOM 959 O O . GLU A 1 119 ? 18.713 -5.563 4.210 1.00 53.50 119 GLU A O 1
ATOM 964 N N . SER A 1 120 ? 17.400 -6.509 5.746 1.00 45.44 120 SER A N 1
ATOM 965 C CA . SER A 1 120 ? 18.132 -7.791 5.723 1.00 45.44 120 SER A CA 1
ATOM 966 C C . SER A 1 120 ? 17.378 -9.034 5.242 1.00 45.44 120 SER A C 1
ATOM 968 O O . SER A 1 120 ? 17.974 -10.110 5.238 1.00 45.44 120 SER A O 1
ATOM 970 N N . ASN A 1 121 ? 16.108 -8.949 4.838 1.00 47.56 121 ASN A N 1
ATOM 971 C CA . ASN A 1 121 ? 15.311 -10.145 4.534 1.00 47.56 121 ASN A C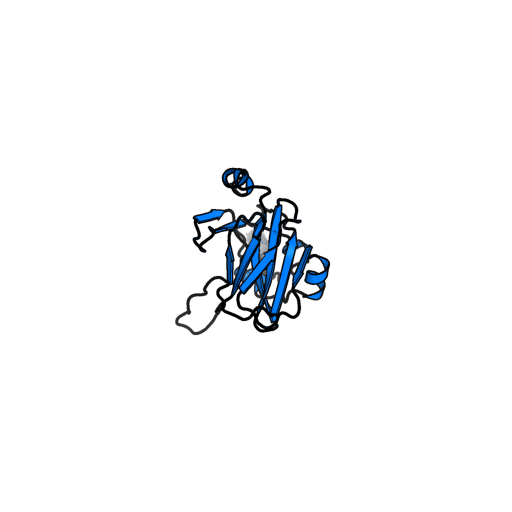A 1
ATOM 972 C C . ASN A 1 121 ? 14.615 -10.038 3.170 1.00 47.56 121 ASN A C 1
ATOM 974 O O . ASN A 1 121 ? 13.664 -9.278 2.997 1.00 47.56 121 ASN A O 1
ATOM 978 N N . ALA A 1 122 ? 15.064 -10.849 2.207 1.00 53.41 122 ALA A N 1
ATOM 979 C CA . ALA A 1 122 ? 14.368 -11.035 0.940 1.00 53.41 122 ALA A CA 1
ATOM 980 C C . ALA A 1 122 ? 13.0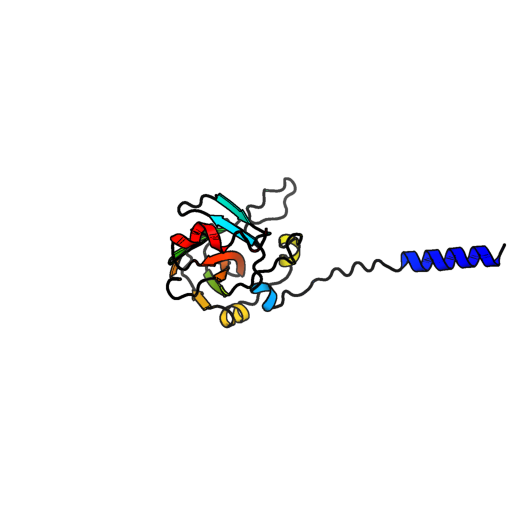20 -11.723 1.202 1.00 53.41 122 ALA A C 1
ATOM 982 O O . ALA A 1 122 ? 12.961 -12.886 1.603 1.00 53.41 122 ALA A O 1
ATOM 983 N N . LEU A 1 123 ? 11.936 -10.982 1.012 1.00 63.50 123 LEU A N 1
ATOM 984 C CA . LEU A 1 123 ? 10.579 -11.509 1.053 1.00 63.50 123 LEU A CA 1
ATOM 985 C C . LEU A 1 123 ? 10.382 -12.543 -0.069 1.00 63.50 123 LEU A C 1
ATOM 987 O O . LEU A 1 123 ? 10.681 -12.275 -1.229 1.00 63.50 123 LEU A O 1
ATOM 991 N N . ASP A 1 124 ? 9.867 -13.726 0.276 1.00 68.19 124 ASP A N 1
ATOM 992 C CA . ASP A 1 124 ? 9.581 -14.793 -0.689 1.00 68.19 124 ASP A CA 1
ATOM 993 C C . ASP A 1 124 ? 8.288 -14.497 -1.470 1.00 68.19 124 ASP A C 1
ATOM 995 O O . ASP A 1 124 ? 7.182 -14.496 -0.914 1.00 68.19 124 ASP A O 1
ATOM 999 N N . THR A 1 125 ? 8.414 -14.279 -2.782 1.00 68.81 125 THR A N 1
ATOM 1000 C CA . THR A 1 125 ? 7.291 -14.000 -3.690 1.00 68.81 125 THR A CA 1
ATOM 1001 C C . THR A 1 125 ? 6.301 -15.166 -3.783 1.00 68.81 125 THR A C 1
ATOM 1003 O O . THR A 1 125 ? 5.105 -14.944 -4.008 1.00 68.81 125 THR A O 1
ATOM 1006 N N . ILE A 1 126 ? 6.742 -16.406 -3.529 1.00 65.00 126 ILE A N 1
ATOM 1007 C CA . ILE A 1 126 ? 5.855 -17.576 -3.443 1.00 65.00 126 ILE A CA 1
ATOM 1008 C C . ILE A 1 126 ? 4.924 -17.428 -2.236 1.00 65.00 126 ILE A C 1
ATOM 1010 O O . ILE A 1 126 ? 3.708 -17.592 -2.370 1.00 65.00 126 ILE A O 1
ATOM 1014 N N . GLY A 1 127 ? 5.472 -17.054 -1.077 1.00 71.06 127 GLY A N 1
ATOM 1015 C CA . GLY A 1 127 ? 4.704 -16.762 0.134 1.00 71.06 127 GLY A CA 1
ATOM 1016 C C . GLY A 1 127 ? 3.677 -15.645 -0.076 1.00 71.06 127 GLY A C 1
ATOM 1017 O O . GLY A 1 127 ? 2.511 -15.806 0.292 1.00 71.06 127 GLY A O 1
ATOM 1018 N N . LEU A 1 128 ? 4.066 -14.559 -0.758 1.00 73.75 128 LEU A N 1
ATOM 1019 C CA . LEU A 1 128 ? 3.158 -13.458 -1.122 1.00 73.75 128 LEU A CA 1
ATOM 1020 C C . LEU A 1 128 ? 1.987 -13.928 -1.992 1.00 73.75 128 LEU A C 1
ATOM 1022 O O . LEU A 1 128 ? 0.837 -13.524 -1.790 1.00 73.75 128 LEU A O 1
ATOM 1026 N N . GLY A 1 129 ? 2.254 -14.829 -2.937 1.00 73.12 129 GLY A N 1
ATOM 1027 C CA . GLY A 1 129 ? 1.228 -15.420 -3.788 1.00 73.12 129 GLY A CA 1
ATOM 1028 C C . GLY A 1 129 ? 0.174 -16.233 -3.029 1.00 73.12 129 GLY A C 1
ATOM 1029 O O . GLY A 1 129 ? -0.947 -16.349 -3.523 1.00 73.12 129 GLY A O 1
ATOM 1030 N N . VAL A 1 130 ? 0.512 -16.779 -1.856 1.00 75.88 130 VAL A N 1
ATOM 1031 C CA . VAL A 1 130 ? -0.395 -17.588 -1.023 1.00 75.88 130 VAL A CA 1
ATOM 1032 C C . VAL A 1 130 ? -1.271 -16.720 -0.120 1.00 75.88 130 VAL A C 1
ATOM 1034 O O . VAL A 1 130 ? -2.441 -17.040 0.079 1.00 75.88 130 VAL A O 1
ATOM 1037 N N . ILE A 1 131 ? -0.724 -15.633 0.427 1.00 79.56 131 ILE A N 1
ATOM 1038 C CA . ILE A 1 131 ? -1.421 -14.794 1.420 1.00 79.56 131 ILE A CA 1
ATOM 1039 C C . ILE A 1 131 ? -2.182 -13.608 0.810 1.00 79.56 131 ILE A C 1
ATOM 1041 O O . ILE A 1 131 ? -2.918 -12.918 1.515 1.00 79.56 131 ILE A O 1
ATOM 1045 N N . SER A 1 132 ? -1.993 -13.340 -0.482 1.00 82.69 132 SER A N 1
ATOM 1046 C CA . SER A 1 132 ? -2.619 -12.208 -1.165 1.00 82.69 132 SER A CA 1
ATOM 1047 C C . SER A 1 132 ? -4.059 -12.493 -1.594 1.00 82.69 132 SER A C 1
ATOM 1049 O O . SER A 1 132 ? -4.390 -13.567 -2.092 1.00 82.69 132 SER A O 1
ATOM 1051 N N . VAL A 1 133 ? -4.920 -11.485 -1.443 1.00 88.50 133 VAL A N 1
ATOM 1052 C CA . VAL A 1 133 ? -6.305 -11.493 -1.950 1.00 88.50 133 VAL A CA 1
ATOM 1053 C C . VAL A 1 133 ? -6.394 -10.995 -3.392 1.00 88.50 133 VAL A C 1
ATOM 1055 O O . VAL A 1 133 ? -7.325 -11.338 -4.118 1.00 88.50 133 VAL A O 1
ATOM 1058 N N . ARG A 1 134 ? -5.405 -10.213 -3.838 1.00 86.12 134 ARG A N 1
ATOM 1059 C CA . ARG A 1 134 ? -5.224 -9.814 -5.239 1.00 86.12 134 ARG A CA 1
ATOM 1060 C C . ARG A 1 134 ? -3.762 -9.930 -5.623 1.00 86.12 134 ARG A C 1
ATOM 1062 O O . ARG A 1 134 ? -2.885 -9.611 -4.824 1.00 86.12 134 ARG A O 1
ATOM 1069 N N . LYS A 1 135 ? -3.514 -10.306 -6.875 1.00 85.88 135 LYS A N 1
ATOM 1070 C CA . LYS A 1 135 ? -2.179 -10.280 -7.467 1.00 85.88 135 LYS A CA 1
ATOM 1071 C C . LYS A 1 135 ? -2.234 -9.922 -8.944 1.00 85.88 135 LYS A C 1
ATOM 1073 O O . LYS A 1 135 ? -3.166 -10.319 -9.644 1.00 85.88 135 LYS A O 1
ATOM 1078 N N . LYS A 1 136 ? -1.221 -9.204 -9.409 1.00 80.31 136 LYS A N 1
ATOM 1079 C CA . LYS A 1 136 ? -0.893 -9.013 -10.820 1.00 80.31 136 LYS A CA 1
ATOM 1080 C C . LYS A 1 136 ? 0.568 -9.413 -10.982 1.00 80.31 136 LYS A C 1
ATOM 1082 O O . LYS A 1 136 ? 1.425 -8.808 -10.357 1.00 80.31 136 LYS A O 1
ATOM 1087 N N . ILE A 1 137 ? 0.822 -10.471 -11.740 1.00 76.50 137 ILE A N 1
ATOM 1088 C CA . ILE A 1 137 ? 2.155 -11.064 -11.922 1.00 76.50 137 ILE A CA 1
ATOM 1089 C C . ILE A 1 137 ? 2.526 -10.934 -13.399 1.00 76.50 137 ILE A C 1
ATOM 1091 O O . ILE A 1 137 ? 1.624 -10.943 -14.243 1.00 76.50 137 ILE A O 1
ATOM 1095 N N . ASP A 1 138 ? 3.824 -10.829 -13.686 1.00 72.88 138 ASP A N 1
ATOM 1096 C CA . ASP A 1 138 ? 4.391 -10.762 -15.037 1.00 72.88 138 ASP A CA 1
ATOM 1097 C C . ASP A 1 138 ? 3.790 -9.608 -15.848 1.00 72.88 138 ASP A C 1
ATOM 1099 O O . ASP A 1 138 ? 3.308 -9.755 -16.980 1.00 72.88 138 ASP A O 1
ATOM 1103 N N . MET A 1 139 ? 3.756 -8.435 -15.220 1.00 74.50 139 MET A N 1
ATOM 1104 C CA . MET A 1 139 ? 3.296 -7.221 -15.867 1.00 74.50 139 MET A CA 1
ATOM 1105 C C . MET A 1 139 ? 4.312 -6.785 -16.921 1.00 74.50 139 MET A C 1
ATOM 1107 O O . MET A 1 139 ? 5.519 -6.867 -16.715 1.00 74.50 139 MET A O 1
ATOM 1111 N N . ARG A 1 140 ? 3.819 -6.298 -18.066 1.00 71.06 140 ARG A N 1
ATOM 1112 C CA . ARG A 1 140 ? 4.665 -5.579 -19.024 1.00 71.06 140 ARG A CA 1
ATOM 1113 C C . ARG A 1 140 ? 5.023 -4.235 -18.399 1.00 71.06 140 ARG A C 1
ATOM 1115 O O . ARG A 1 140 ? 4.253 -3.299 -18.590 1.00 71.06 140 ARG A O 1
ATOM 1122 N N . GLU A 1 141 ? 6.094 -4.220 -17.610 1.00 69.94 141 GLU A N 1
ATOM 1123 C CA . GLU A 1 141 ? 6.900 -3.053 -17.224 1.00 69.94 141 GLU A CA 1
ATOM 1124 C C . GLU A 1 141 ? 6.092 -1.744 -17.213 1.00 69.94 141 GLU A C 1
ATOM 1126 O O . GLU A 1 141 ? 6.163 -0.918 -18.124 1.00 69.94 141 GLU A O 1
ATOM 1131 N N . ALA A 1 142 ? 5.212 -1.607 -16.216 1.00 83.19 142 ALA A N 1
ATOM 1132 C CA . ALA A 1 142 ? 4.327 -0.455 -16.093 1.00 83.19 142 ALA A CA 1
ATOM 1133 C C . ALA A 1 142 ? 4.704 0.359 -14.858 1.00 83.19 142 ALA A C 1
ATOM 1135 O O . ALA A 1 142 ? 4.767 -0.176 -13.758 1.00 83.19 142 ALA A O 1
ATOM 1136 N N . ASN A 1 143 ? 4.858 1.670 -15.018 1.00 89.62 143 ASN A N 1
ATOM 1137 C CA . ASN A 1 143 ? 5.125 2.588 -13.901 1.00 89.62 143 ASN A CA 1
ATOM 1138 C C . ASN A 1 143 ? 3.848 2.967 -13.131 1.00 89.62 143 ASN A C 1
ATOM 1140 O O . ASN A 1 143 ? 3.891 3.676 -12.132 1.00 89.62 143 ASN A O 1
ATOM 1144 N N . MET A 1 144 ? 2.682 2.531 -13.614 1.00 91.56 144 MET A N 1
ATOM 1145 C CA . MET A 1 144 ? 1.389 2.826 -13.010 1.00 91.56 144 MET A CA 1
ATOM 1146 C C . MET A 1 144 ? 0.452 1.631 -13.130 1.00 91.56 144 MET A C 1
ATOM 1148 O O . MET A 1 144 ? 0.271 1.070 -14.212 1.00 91.56 144 MET A O 1
ATOM 1152 N N . LEU A 1 145 ? -0.204 1.297 -12.023 1.00 92.25 145 LEU A N 1
ATOM 1153 C CA . LEU A 1 145 ? -1.208 0.251 -11.918 1.00 92.25 145 LEU A CA 1
ATOM 1154 C C . LEU A 1 145 ? -2.475 0.800 -11.280 1.00 92.25 145 LEU A C 1
ATOM 1156 O O . LEU A 1 145 ? -2.419 1.517 -10.292 1.00 92.25 145 LEU A O 1
ATOM 1160 N N . MET A 1 146 ? -3.627 0.377 -11.790 1.00 93.12 146 MET A N 1
ATOM 1161 C CA . MET A 1 146 ? -4.907 0.599 -11.120 1.00 93.12 146 MET A CA 1
ATOM 1162 C C . MET A 1 146 ? -5.472 -0.735 -10.639 1.00 93.12 146 MET A C 1
ATOM 1164 O O . MET A 1 146 ? -5.616 -1.675 -11.430 1.00 93.12 146 MET A O 1
ATOM 1168 N N . PHE A 1 147 ? -5.769 -0.843 -9.350 1.00 93.69 147 PHE A N 1
ATOM 1169 C CA . PHE A 1 147 ? -6.466 -1.982 -8.766 1.00 93.69 147 PHE A CA 1
ATOM 1170 C C . PHE A 1 147 ? -7.951 -1.682 -8.605 1.00 93.69 147 PHE A C 1
ATOM 1172 O O . PHE A 1 147 ? -8.307 -0.615 -8.120 1.00 93.69 147 PHE A O 1
ATOM 1179 N N . ASP A 1 148 ? -8.786 -2.650 -8.981 1.00 94.50 148 ASP A N 1
ATOM 1180 C CA . ASP A 1 148 ? -10.199 -2.699 -8.607 1.00 94.50 148 ASP A CA 1
ATOM 1181 C C . ASP A 1 148 ? -10.334 -3.515 -7.311 1.00 94.50 148 ASP A C 1
ATOM 1183 O O . ASP A 1 148 ? -9.993 -4.708 -7.256 1.00 94.50 148 ASP A O 1
ATOM 1187 N N . LEU A 1 149 ? -10.774 -2.820 -6.268 1.00 94.88 149 LEU A N 1
ATOM 1188 C CA . LEU A 1 149 ? -10.966 -3.264 -4.892 1.00 94.88 149 LEU A CA 1
ATOM 1189 C C . LEU A 1 149 ? -12.451 -3.285 -4.500 1.00 94.88 149 LEU A C 1
ATOM 1191 O O . LEU A 1 149 ? -12.758 -3.475 -3.324 1.00 94.88 149 LEU A O 1
ATOM 1195 N N . SER A 1 150 ? -13.369 -3.074 -5.449 1.00 93.69 150 SER A N 1
ATOM 1196 C CA . SER A 1 150 ? -14.812 -2.970 -5.184 1.00 93.69 150 SER A CA 1
ATOM 1197 C C . SER A 1 150 ? -15.418 -4.236 -4.561 1.00 93.69 150 SER A C 1
ATOM 1199 O O . SER A 1 150 ? -16.424 -4.165 -3.856 1.00 93.69 150 SER A O 1
ATOM 1201 N N . ASP A 1 151 ? -14.789 -5.392 -4.780 1.00 94.50 151 ASP A N 1
ATOM 1202 C CA . ASP A 1 151 ? -15.166 -6.690 -4.215 1.00 94.50 151 ASP A CA 1
ATOM 1203 C C . ASP A 1 151 ? -14.475 -7.017 -2.880 1.00 94.50 151 ASP A C 1
ATOM 1205 O O . ASP A 1 151 ? -14.803 -8.033 -2.264 1.00 94.50 151 ASP A O 1
ATOM 1209 N N . LEU A 1 152 ? -13.529 -6.191 -2.421 1.00 94.94 152 LEU A N 1
ATOM 1210 C CA . LEU A 1 152 ? -12.837 -6.410 -1.155 1.00 94.94 152 LEU A CA 1
ATOM 1211 C C . LEU A 1 152 ? -13.654 -5.886 0.028 1.00 94.94 152 LEU A C 1
ATOM 1213 O O . LEU A 1 152 ? -14.299 -4.837 -0.022 1.00 94.94 152 LEU A O 1
ATOM 1217 N N . GLU A 1 153 ? -13.575 -6.595 1.152 1.00 94.56 153 GLU A N 1
ATOM 1218 C CA . GLU A 1 153 ? -14.185 -6.140 2.398 1.00 94.56 153 GLU A CA 1
ATOM 1219 C C . GLU A 1 153 ? -13.502 -4.866 2.916 1.00 94.56 153 GLU A C 1
ATOM 1221 O O . GLU A 1 153 ? -12.321 -4.602 2.664 1.00 94.56 153 GLU A O 1
ATOM 1226 N N . LYS A 1 154 ? -14.250 -4.057 3.670 1.00 93.88 154 LYS A N 1
ATOM 1227 C CA . LYS A 1 154 ? -13.696 -2.909 4.397 1.00 93.88 154 LYS A CA 1
ATOM 1228 C C . LYS A 1 154 ? -12.596 -3.376 5.354 1.00 93.88 154 LYS A C 1
ATOM 1230 O O . LYS A 1 154 ? -12.812 -4.301 6.132 1.00 93.88 154 LYS A O 1
ATOM 1235 N N . GLY A 1 155 ? -11.451 -2.696 5.361 1.00 93.81 155 GLY A N 1
ATOM 1236 C CA . GLY A 1 155 ? -10.354 -3.062 6.255 1.00 93.81 155 GLY A CA 1
ATOM 1237 C C . GLY A 1 155 ? -8.991 -2.518 5.848 1.00 93.81 155 GLY A C 1
ATOM 1238 O O . GLY A 1 155 ? -8.860 -1.756 4.890 1.00 93.81 155 GLY A O 1
ATOM 1239 N N . PHE A 1 156 ? -7.975 -2.916 6.611 1.00 93.50 156 PHE A N 1
ATOM 1240 C CA . PHE A 1 156 ? -6.579 -2.613 6.312 1.00 93.50 156 PHE A CA 1
ATOM 1241 C C . PHE A 1 156 ? -6.026 -3.619 5.318 1.00 93.50 156 PHE A C 1
ATOM 1243 O O . PHE A 1 156 ? -6.350 -4.803 5.382 1.00 93.50 156 PHE A O 1
ATOM 1250 N N . TYR A 1 157 ? -5.142 -3.148 4.450 1.00 93.44 157 TYR A N 1
ATOM 1251 C CA . TYR A 1 157 ? -4.393 -3.988 3.529 1.00 93.44 157 TYR A CA 1
ATOM 1252 C C . TYR A 1 157 ? -2.964 -3.471 3.412 1.00 93.44 157 TYR A C 1
ATOM 1254 O O . TYR A 1 157 ? -2.699 -2.291 3.643 1.00 93.44 157 TYR A O 1
ATOM 1262 N N . LYS A 1 158 ? -2.049 -4.352 3.021 1.00 90.88 158 LYS A N 1
ATOM 1263 C CA . LYS A 1 158 ? -0.710 -3.990 2.568 1.00 90.88 158 LYS A CA 1
ATOM 1264 C C . LYS A 1 158 ? -0.629 -4.228 1.070 1.00 90.88 158 LYS A C 1
ATOM 1266 O O . LYS A 1 158 ? -0.971 -5.310 0.591 1.00 90.88 158 LYS A O 1
ATOM 1271 N N . VAL A 1 159 ? -0.203 -3.205 0.347 1.00 91.19 159 VAL A N 1
ATOM 1272 C CA . VAL A 1 159 ? 0.089 -3.295 -1.079 1.00 91.19 159 VAL A CA 1
ATOM 1273 C C . VAL A 1 159 ? 1.586 -3.448 -1.210 1.00 91.19 159 VAL A C 1
ATOM 1275 O O . VAL A 1 159 ? 2.337 -2.663 -0.639 1.00 91.19 159 VAL A O 1
ATOM 1278 N N . ILE A 1 160 ? 1.997 -4.483 -1.927 1.00 88.81 160 ILE A N 1
ATOM 1279 C CA . ILE A 1 160 ? 3.393 -4.843 -2.136 1.00 88.81 160 ILE A CA 1
ATOM 1280 C C . ILE A 1 160 ? 3.611 -4.858 -3.643 1.00 88.81 160 ILE A C 1
ATOM 1282 O O . ILE A 1 160 ? 2.827 -5.477 -4.359 1.00 88.81 160 ILE A O 1
ATOM 1286 N N . ILE A 1 161 ? 4.644 -4.184 -4.127 1.00 87.44 161 ILE A N 1
ATOM 1287 C CA . ILE A 1 161 ? 5.042 -4.187 -5.534 1.00 87.44 161 ILE A CA 1
ATOM 1288 C C . ILE A 1 161 ? 6.473 -4.687 -5.668 1.00 87.44 161 ILE A C 1
ATOM 1290 O O . ILE A 1 161 ? 7.291 -4.482 -4.778 1.00 87.44 161 ILE A O 1
ATOM 1294 N N . GLU A 1 162 ? 6.762 -5.335 -6.785 1.00 86.00 162 GLU A N 1
ATOM 1295 C CA . GLU A 1 162 ? 8.104 -5.700 -7.215 1.00 86.00 162 GLU A CA 1
ATOM 1296 C C . GLU A 1 162 ? 8.519 -4.783 -8.359 1.00 86.00 162 GLU A C 1
ATOM 1298 O O . GLU A 1 162 ? 7.819 -4.684 -9.371 1.00 86.00 162 GLU A O 1
ATOM 1303 N N . VAL A 1 163 ? 9.657 -4.123 -8.194 1.00 84.69 163 VAL A N 1
ATOM 1304 C CA . VAL A 1 163 ? 10.278 -3.254 -9.191 1.00 84.69 163 VAL A CA 1
ATOM 1305 C C . VAL A 1 163 ? 11.680 -3.753 -9.511 1.00 84.69 163 VAL A C 1
ATOM 1307 O O . VAL A 1 163 ? 12.293 -4.455 -8.702 1.00 84.69 163 VAL A O 1
ATOM 1310 N N . ASP A 1 164 ? 12.192 -3.398 -10.689 1.00 79.50 164 ASP A N 1
ATOM 1311 C CA . ASP A 1 164 ? 13.557 -3.732 -11.118 1.00 79.50 164 ASP A CA 1
ATOM 1312 C C . ASP A 1 164 ? 13.892 -5.239 -10.918 1.00 79.50 164 ASP A C 1
ATOM 1314 O O . ASP A 1 164 ? 14.947 -5.602 -10.393 1.00 79.50 164 ASP A O 1
ATOM 1318 N N . GLU A 1 165 ? 12.933 -6.113 -11.268 1.00 69.19 165 GLU A N 1
ATOM 1319 C CA . GLU A 1 165 ? 12.978 -7.595 -11.244 1.00 69.19 165 GLU A CA 1
ATOM 1320 C C . GLU A 1 165 ? 13.251 -8.288 -9.892 1.00 69.19 165 GLU A C 1
ATOM 1322 O O . GLU A 1 165 ? 13.360 -9.514 -9.849 1.00 69.19 165 GLU A O 1
ATOM 1327 N N . SER A 1 166 ? 13.402 -7.553 -8.786 1.00 74.19 166 SER A N 1
ATOM 1328 C CA . SER A 1 166 ? 13.697 -8.184 -7.483 1.00 74.19 166 SER A CA 1
ATOM 1329 C C . SER A 1 166 ? 13.501 -7.301 -6.252 1.00 74.19 166 SER A C 1
ATOM 1331 O O . SER A 1 166 ? 13.594 -7.786 -5.120 1.00 74.19 166 SER A O 1
ATOM 1333 N N . ARG A 1 167 ? 13.263 -5.996 -6.426 1.00 79.44 167 ARG A N 1
ATOM 1334 C CA . ARG A 1 167 ? 13.122 -5.070 -5.302 1.00 79.44 167 ARG A CA 1
ATOM 1335 C C . ARG A 1 167 ? 11.664 -4.981 -4.892 1.00 79.44 167 ARG A C 1
ATOM 1337 O O . ARG A 1 167 ? 10.821 -4.577 -5.682 1.00 79.44 167 ARG A O 1
ATOM 1344 N N . LEU A 1 168 ? 11.379 -5.296 -3.634 1.00 80.69 168 LEU A N 1
ATOM 1345 C CA . LEU A 1 168 ? 10.029 -5.212 -3.091 1.00 80.69 168 LEU A CA 1
ATOM 1346 C C . LEU A 1 168 ? 9.828 -3.898 -2.337 1.00 80.69 168 LEU A C 1
ATOM 1348 O O . LEU A 1 168 ? 10.602 -3.565 -1.442 1.00 80.69 168 LEU A O 1
ATOM 1352 N N . LEU A 1 169 ? 8.769 -3.179 -2.697 1.00 83.62 169 LEU A N 1
ATOM 1353 C CA . LEU A 1 169 ? 8.307 -1.963 -2.033 1.00 83.62 169 LEU A CA 1
ATOM 1354 C C . LEU A 1 169 ? 6.900 -2.202 -1.492 1.00 83.62 169 LEU A C 1
ATOM 1356 O O . LEU A 1 169 ? 6.127 -2.954 -2.087 1.00 83.62 169 LEU A O 1
ATOM 1360 N N . TRP A 1 170 ? 6.539 -1.586 -0.371 1.00 87.38 170 TRP A N 1
ATOM 1361 C CA . TRP A 1 170 ? 5.198 -1.738 0.183 1.00 87.38 170 TRP A CA 1
ATOM 1362 C C . TRP A 1 170 ? 4.738 -0.538 0.978 1.00 87.38 170 TRP A C 1
ATOM 1364 O O . TRP A 1 170 ? 5.519 0.206 1.561 1.00 87.38 170 TRP A O 1
ATOM 1374 N N . GLN A 1 171 ? 3.424 -0.382 1.010 1.00 88.62 171 GLN A N 1
ATOM 1375 C CA . GLN A 1 171 ? 2.737 0.634 1.781 1.00 88.62 171 GLN A CA 1
ATOM 1376 C C . GLN A 1 171 ? 1.385 0.083 2.231 1.00 88.62 171 GLN A C 1
ATOM 1378 O O . GLN A 1 171 ? 0.791 -0.802 1.608 1.00 88.62 171 GLN A O 1
ATOM 1383 N N . SER A 1 172 ? 0.894 0.611 3.345 1.00 91.50 172 SER A N 1
ATOM 1384 C CA . SER A 1 172 ? -0.391 0.207 3.908 1.00 91.50 172 SER A CA 1
ATOM 1385 C C . SER A 1 172 ? -1.524 1.097 3.395 1.00 91.50 172 SER A C 1
ATOM 1387 O O . SER A 1 172 ? -1.365 2.313 3.277 1.00 91.50 172 SER A O 1
ATOM 1389 N N . ILE A 1 173 ? -2.689 0.500 3.145 1.00 93.44 173 ILE A N 1
ATOM 1390 C CA . ILE A 1 173 ? -3.921 1.196 2.758 1.00 93.44 173 ILE A CA 1
ATOM 1391 C C . ILE A 1 173 ? -5.080 0.851 3.688 1.00 93.44 173 ILE A C 1
ATOM 1393 O O . ILE A 1 173 ? -5.072 -0.174 4.378 1.00 93.44 173 ILE A O 1
ATOM 1397 N N . TYR A 1 174 ? -6.118 1.681 3.639 1.00 93.94 174 TYR A N 1
ATOM 1398 C CA . TYR A 1 174 ? -7.432 1.343 4.174 1.00 93.94 174 TYR A CA 1
ATOM 1399 C C . TYR A 1 174 ? -8.492 1.377 3.079 1.00 93.94 174 TYR A C 1
ATOM 1401 O O . TYR A 1 174 ? -8.612 2.375 2.369 1.00 93.94 174 TYR A O 1
ATOM 1409 N N . ARG A 1 175 ? -9.290 0.313 2.972 1.00 94.31 175 ARG A N 1
ATOM 1410 C CA . ARG A 1 175 ? -10.465 0.264 2.100 1.00 94.31 175 ARG A CA 1
ATOM 1411 C C . ARG A 1 175 ? -11.712 0.629 2.898 1.00 94.31 175 ARG A C 1
ATOM 1413 O O . ARG A 1 175 ? -12.033 -0.029 3.887 1.00 94.31 175 ARG A O 1
ATOM 1420 N N . LEU A 1 176 ? -12.412 1.661 2.448 1.00 92.94 176 LEU A N 1
ATOM 1421 C CA . LEU A 1 176 ? -13.702 2.134 2.939 1.00 92.94 176 LEU A CA 1
ATOM 1422 C C . LEU A 1 176 ? -14.842 1.433 2.202 1.00 92.94 176 LEU A C 1
ATOM 1424 O O . LEU A 1 176 ? -14.707 1.059 1.045 1.00 92.94 176 LEU A O 1
ATOM 1428 N N . GLU A 1 177 ? -15.996 1.322 2.849 1.00 90.06 177 GLU A N 1
ATOM 1429 C CA . GLU A 1 177 ? -17.211 0.834 2.190 1.00 90.06 177 GLU A CA 1
ATOM 1430 C C . GLU A 1 177 ? -17.903 1.930 1.366 1.00 90.06 177 GLU A C 1
ATOM 1432 O O . GLU A 1 177 ? -18.516 1.646 0.342 1.00 90.06 177 GLU A O 1
ATOM 1437 N N . SER A 1 178 ? -17.801 3.188 1.809 1.00 87.62 178 SER A N 1
ATOM 1438 C CA . SER A 1 178 ? -18.386 4.355 1.145 1.00 87.62 178 SER A CA 1
ATOM 1439 C C . SER A 1 178 ? -17.655 5.650 1.526 1.00 87.62 178 SER A C 1
ATOM 1441 O O . SER A 1 178 ? -16.911 5.699 2.510 1.00 87.62 178 SER A O 1
ATOM 1443 N N . HIS A 1 179 ? -17.902 6.731 0.775 1.00 81.88 179 HIS A N 1
ATOM 1444 C CA . HIS A 1 179 ? -17.327 8.057 1.044 1.00 81.88 179 HIS A CA 1
ATOM 1445 C C . HIS A 1 179 ? -17.724 8.639 2.409 1.00 81.88 179 HIS A C 1
ATOM 1447 O O . HIS A 1 179 ? -16.965 9.417 2.983 1.00 81.88 179 HIS A O 1
ATOM 1453 N N . GLU A 1 180 ? -18.880 8.253 2.952 1.00 79.06 180 GLU A N 1
ATOM 1454 C CA . GLU A 1 180 ? -19.394 8.765 4.230 1.00 79.06 180 GLU A CA 1
ATOM 1455 C C . GLU A 1 180 ? -18.519 8.341 5.423 1.00 79.06 180 GLU A C 1
ATOM 1457 O O . GLU A 1 180 ? -18.508 8.999 6.456 1.00 79.06 180 GLU A O 1
ATOM 1462 N N . GLN A 1 181 ? -17.725 7.276 5.270 1.00 72.06 181 GLN A N 1
ATOM 1463 C CA . GLN A 1 181 ? -16.868 6.728 6.325 1.00 72.06 181 GLN A CA 1
ATOM 1464 C C . GLN A 1 181 ? -15.476 7.382 6.396 1.00 72.06 181 GLN A C 1
ATOM 1466 O O . GLN A 1 181 ? -14.663 6.998 7.243 1.00 72.06 181 GLN A O 1
ATOM 1471 N N . ARG A 1 182 ? -15.172 8.346 5.511 1.00 67.81 182 ARG A N 1
ATOM 1472 C CA . ARG A 1 182 ? -13.835 8.958 5.385 1.00 67.81 182 ARG A CA 1
ATOM 1473 C C . ARG A 1 182 ? -13.380 9.651 6.676 1.00 67.81 182 ARG A C 1
ATOM 1475 O O . ARG A 1 182 ? -12.183 9.694 6.943 1.00 67.81 182 ARG A O 1
ATOM 1482 N N . GLU A 1 183 ? -14.318 10.127 7.494 1.00 63.75 183 GLU A N 1
ATOM 1483 C CA . GLU A 1 183 ? -14.026 10.813 8.760 1.00 63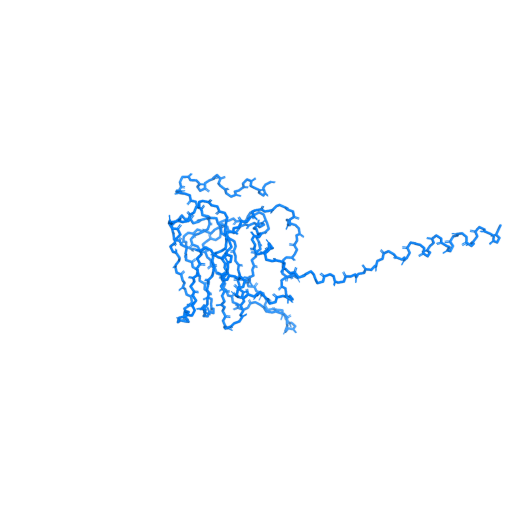.75 183 GLU A CA 1
ATOM 1484 C C . GLU A 1 183 ? -13.797 9.859 9.951 1.00 63.75 183 GLU A C 1
ATOM 1486 O O . GLU A 1 183 ? -13.159 10.245 10.931 1.00 63.75 183 GLU A O 1
ATOM 1491 N N . GLU A 1 184 ? -14.255 8.602 9.885 1.00 64.69 184 GLU A N 1
ATOM 1492 C CA . GLU A 1 184 ? -14.352 7.743 11.078 1.00 64.69 184 GLU A CA 1
ATOM 1493 C C . GLU A 1 184 ? -13.319 6.605 11.155 1.00 64.69 184 GLU A C 1
ATOM 1495 O O . GLU A 1 184 ? -12.987 6.155 12.254 1.00 64.69 184 GLU A O 1
ATOM 1500 N N . ALA A 1 185 ? -12.805 6.099 10.029 1.00 61.31 185 ALA A N 1
ATOM 1501 C CA . ALA A 1 185 ? -12.391 4.691 9.999 1.00 61.31 185 ALA A CA 1
ATOM 1502 C C . ALA A 1 185 ? -10.910 4.350 10.332 1.00 61.31 185 ALA A C 1
ATOM 1504 O O . ALA A 1 185 ? -10.714 3.354 11.030 1.00 61.31 185 ALA A O 1
ATOM 1505 N N . PRO A 1 186 ? -9.859 5.108 9.935 1.00 63.31 186 PRO A N 1
ATOM 1506 C CA . PRO A 1 186 ? -8.481 4.767 10.338 1.00 63.31 186 PRO A CA 1
ATOM 1507 C C . PRO A 1 186 ? -7.938 5.567 11.536 1.00 63.31 186 PRO A C 1
ATOM 1509 O O . PRO A 1 186 ? -7.007 5.121 12.204 1.00 63.31 186 PRO A O 1
ATOM 1512 N N . TYR A 1 187 ? -8.492 6.746 11.838 1.00 67.81 187 TYR A N 1
ATOM 1513 C CA . TYR A 1 187 ? -7.857 7.705 12.756 1.00 67.81 187 TYR A CA 1
ATOM 1514 C C . TYR A 1 187 ? -7.833 7.275 14.223 1.00 67.81 187 TYR A C 1
ATOM 1516 O O . TYR A 1 187 ? -6.988 7.747 14.975 1.00 67.81 187 TYR A O 1
ATOM 1524 N N . ASN A 1 188 ? -8.770 6.434 14.656 1.00 68.31 188 ASN A N 1
ATOM 1525 C CA . ASN A 1 188 ? -8.955 6.142 16.080 1.00 68.31 188 ASN A CA 1
ATOM 1526 C C . ASN A 1 188 ? -8.153 4.936 16.575 1.00 68.31 188 ASN A C 1
ATOM 1528 O O . ASN A 1 188 ? -8.079 4.727 17.778 1.00 68.31 188 ASN A O 1
ATOM 1532 N N . ILE A 1 189 ? -7.557 4.147 15.678 1.00 76.12 189 ILE A N 1
ATOM 1533 C CA . ILE A 1 189 ? -6.806 2.946 16.073 1.00 76.12 189 ILE A CA 1
ATOM 1534 C C . ILE A 1 189 ? -5.446 3.305 16.679 1.00 76.12 189 ILE A C 1
ATOM 1536 O O . ILE A 1 189 ? -4.971 2.611 17.573 1.00 76.12 189 ILE A O 1
ATOM 1540 N N . TRP A 1 190 ? -4.831 4.390 16.203 1.00 73.25 190 TRP A N 1
ATOM 1541 C CA . TRP A 1 190 ? -3.483 4.811 16.603 1.00 73.25 190 TRP A CA 1
ATOM 1542 C C . TRP A 1 190 ? -3.438 6.158 17.336 1.00 73.25 190 TRP A C 1
ATOM 1544 O O . TRP A 1 190 ? -2.359 6.734 17.457 1.00 73.25 190 TRP A O 1
ATOM 1554 N N . LYS A 1 191 ? -4.587 6.666 17.795 1.00 65.88 191 LYS A N 1
ATOM 1555 C CA . LYS A 1 191 ? -4.651 7.749 18.788 1.00 65.88 191 LYS A CA 1
ATOM 1556 C C . LYS A 1 191 ? -4.438 7.168 20.178 1.00 65.88 191 LYS A C 1
ATOM 1558 O O . LYS A 1 191 ? -3.592 7.723 20.906 1.00 65.88 191 LYS A O 1
#

Secondary structure (DSSP, 8-state):
-HHHHHHHHHHHHHHSS------------HHHHTEE-EEEEE-TTS-EEEEEE----B-------TTS-------EEEESBSBSSEEEEEEEEEEEEEEEEE-EE-STTTT--HHHHHTT----HHHHHHH-SEEE-S--SEEEEEEE-TTSPSEEEEEEEEETTTEEEEEEEEE-SSGGGGGTSSTTT--

Foldseek 3Di:
DVVVVVVVVVVVVVVVPPDPPPPPLDACDLVNQQEAQWAFAAEQVRDGPDIFGAWQWDQDADPDDPPGDDDRPKHWGWDRFQDAFKIKIFIPFFWQKKFKAHHDYDNPCSPPDNVVNVPPYQDDVVSRVVRGPDMDHRDPRDRMDMDGCNPPDFHKIKMWTDGPNGDITITIGTYDNDPVCPPPDRRPSRD